Protein AF-A0A563DBK0-F1 (afdb_monomer)

Sequence (249 aa):
MIKRILLTATIVFLTIQCQTTHSTITQKPTEVNTENKVDLSNFRFSYDQMVQIANPDFFKHRMFYDKPSEGPDAAWFDAVKQGNLAEIKRMVKNGQNLEAKDEASLGQTALGWAAFIGYPDIVKYLVKQGADIRATDRADVYNALKSATMGGNVEIISYLYNLLKDETDWNALEEDGETLFMVAAVDGRTEAVKFIFENSPEPIDLNVVSQKLDRSALSGACERGFTDIANLLIEKGAINHKTGKSSCK

Foldseek 3Di:
DDDDDDDDDDDPPPPPPPPPPPDDPPDQFQAFDCPEDPLLRLASDHPVLLCLLQVCVQQVLLSLSPDQQDDPCRVVSVCLSRNVVVVNVVCVVVPDDQQAFRVSSQGQGSLLSCLSSAPVVSNVVSVVSPRFQQDDGRSQRRGSLLSNLLRLHLVSVVVSCVVCVVPDDQADQGPQQDGSLLSNLLSLSLNSNVSCCVPPPDHHDQARARPNVRDTSLQSNLVVVSPNSNVVSLVVPHAGPVPRHSDND

Secondary structure (DSSP, 8-state):
--------------------------PPPSS--TTS-GGGTT-SS-HHHHHHHS-TTT-GGG-TTTS---STTHHHHHHHHHT-HHHHHHHHHTT--TT--BGGGTTB-HHHHHHHHT-HHHHHHHHHTT--TT--BTTTB-SHHHHHHHTT-HHHHHHHHHHHTTT--TT-B-TTS-BHHHHHHHTT-HHHHHHHHHH-SS---TT--BTTTTB-HHHHHHHTT-HHHHHHHHHTT--BTTTTBSS--

Structure (mmCIF, N/CA/C/O backbone):
data_AF-A0A563DBK0-F1
#
_entry.id   AF-A0A563DBK0-F1
#
loop_
_atom_site.group_PDB
_atom_site.id
_atom_site.type_symbol
_atom_site.label_atom_id
_atom_site.label_alt_id
_atom_site.label_comp_id
_atom_site.label_asym_id
_atom_site.label_entity_id
_atom_site.label_seq_id
_atom_site.pdbx_PDB_ins_code
_atom_site.Cartn_x
_atom_site.Cartn_y
_atom_site.Cartn_z
_atom_site.occupancy
_atom_site.B_iso_or_equiv
_atom_site.auth_seq_id
_atom_site.auth_comp_id
_atom_site.auth_asym_id
_atom_site.auth_atom_id
_atom_site.pdbx_PDB_model_num
ATOM 1 N N . MET A 1 1 ? -58.735 57.677 15.260 1.00 46.31 1 MET A N 1
ATOM 2 C CA . MET A 1 1 ? -57.272 57.892 15.322 1.00 46.31 1 MET A CA 1
ATOM 3 C C . MET A 1 1 ? -56.629 56.667 15.949 1.00 46.31 1 MET A C 1
ATOM 5 O O . MET A 1 1 ? -56.704 56.514 17.157 1.00 46.31 1 MET A O 1
ATOM 9 N N . ILE A 1 2 ? -56.060 55.769 15.146 1.00 39.97 2 ILE A N 1
ATOM 10 C CA . ILE A 1 2 ? -55.302 54.610 15.637 1.00 39.97 2 ILE A CA 1
ATOM 11 C C . ILE A 1 2 ? -53.957 54.651 14.909 1.00 39.97 2 ILE A C 1
ATOM 13 O O . ILE A 1 2 ? -53.893 54.434 13.701 1.00 39.97 2 ILE A O 1
ATOM 17 N N . LYS A 1 3 ? -52.901 55.027 15.638 1.00 39.84 3 LYS A N 1
ATOM 18 C CA . LYS A 1 3 ? -51.513 55.024 15.159 1.00 39.84 3 LYS A CA 1
ATOM 19 C C . LYS A 1 3 ? -51.053 53.568 15.049 1.00 39.84 3 LYS A C 1
ATOM 21 O O . LYS A 1 3 ? -50.950 52.886 16.063 1.00 39.84 3 LYS A O 1
ATOM 26 N N . ARG A 1 4 ? -50.768 53.093 13.834 1.00 39.94 4 ARG A N 1
ATOM 27 C CA . ARG A 1 4 ? -50.020 51.846 13.626 1.00 39.94 4 ARG A CA 1
ATOM 28 C C . ARG A 1 4 ? -48.533 52.150 13.795 1.00 39.94 4 ARG A C 1
ATOM 30 O O . ARG A 1 4 ? -47.959 52.892 13.007 1.00 39.94 4 ARG A O 1
ATOM 37 N N . ILE A 1 5 ? -47.950 51.609 14.858 1.00 42.53 5 ILE A N 1
ATOM 38 C CA . ILE A 1 5 ? -46.513 51.618 15.131 1.00 42.53 5 ILE A CA 1
ATOM 39 C C . ILE A 1 5 ? -45.893 50.518 14.261 1.00 42.53 5 ILE A C 1
ATOM 41 O O . ILE A 1 5 ? -46.221 49.346 14.433 1.00 42.53 5 ILE A O 1
ATOM 45 N N . LEU A 1 6 ? -45.043 50.893 13.302 1.00 39.66 6 LEU A N 1
ATOM 46 C CA . LEU A 1 6 ? -44.187 49.950 12.581 1.00 39.66 6 LEU A CA 1
ATOM 47 C C . LEU A 1 6 ? -42.972 49.647 13.471 1.00 39.66 6 LEU A C 1
ATOM 49 O O . LEU A 1 6 ? -42.127 50.516 13.671 1.00 39.66 6 LEU A O 1
ATOM 53 N N . LEU A 1 7 ? -42.890 48.428 14.006 1.00 40.44 7 LEU A N 1
ATOM 54 C CA . LEU A 1 7 ? -41.654 47.884 14.566 1.00 40.44 7 LEU A CA 1
ATOM 55 C C . LEU A 1 7 ? -40.889 47.212 13.416 1.00 40.44 7 LEU A C 1
ATOM 57 O O . LEU A 1 7 ? -41.289 46.154 12.937 1.00 40.44 7 LEU A O 1
ATOM 61 N N . THR A 1 8 ? -39.812 47.830 12.941 1.00 41.88 8 THR A N 1
ATOM 62 C CA . THR A 1 8 ? -38.867 47.178 12.027 1.00 41.88 8 THR A CA 1
ATOM 63 C C . THR A 1 8 ? -37.929 46.300 12.850 1.00 41.88 8 THR A C 1
ATOM 65 O O . THR A 1 8 ? -37.080 46.812 13.578 1.00 41.88 8 THR A O 1
ATOM 68 N N . ALA A 1 9 ? -38.101 44.980 12.769 1.00 39.50 9 ALA A N 1
ATOM 69 C CA . ALA A 1 9 ? -37.177 44.013 13.350 1.00 39.50 9 ALA A CA 1
ATOM 70 C C . ALA A 1 9 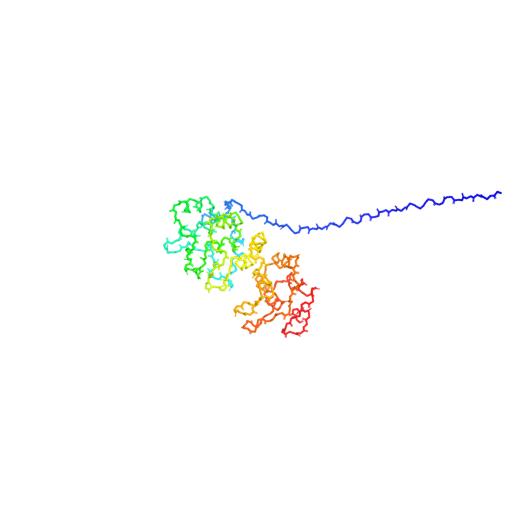? -35.949 43.873 12.437 1.00 39.50 9 ALA A C 1
ATOM 72 O O . ALA A 1 9 ? -36.031 43.297 11.354 1.00 39.50 9 ALA A O 1
ATOM 73 N N . THR A 1 10 ? -34.811 44.417 12.862 1.00 40.69 10 THR A N 1
ATOM 74 C CA . THR A 1 10 ? -33.522 44.204 12.196 1.00 40.69 10 THR A CA 1
ATOM 75 C C . THR A 1 10 ? -33.008 42.817 12.578 1.00 40.69 10 THR A C 1
ATOM 77 O O . THR A 1 10 ? -32.517 42.614 13.686 1.00 40.69 10 THR A O 1
ATOM 80 N N . ILE A 1 11 ? -33.154 41.842 11.679 1.00 43.62 11 ILE A N 1
ATOM 81 C CA . ILE A 1 11 ? -32.560 40.510 11.831 1.00 43.62 11 ILE A CA 1
ATOM 82 C C . ILE A 1 11 ? -31.068 40.636 11.510 1.00 43.62 11 ILE A C 1
ATOM 84 O O . ILE A 1 11 ? -30.682 40.823 10.357 1.00 43.62 11 ILE A O 1
ATOM 88 N N . VAL A 1 12 ? -30.228 40.559 12.540 1.00 41.75 12 VAL A N 1
ATOM 89 C CA . VAL A 1 12 ? -28.777 40.423 12.386 1.00 41.75 12 VAL A CA 1
ATOM 90 C C . VAL A 1 12 ? -28.499 38.978 11.976 1.00 41.75 12 VAL A C 1
ATOM 92 O O . VAL A 1 12 ? -28.587 38.067 12.796 1.00 41.75 12 VAL A O 1
ATOM 95 N N . PHE A 1 13 ? -28.187 38.753 10.700 1.00 38.56 13 PHE A N 1
ATOM 96 C CA . PHE A 1 13 ? -27.623 37.483 10.248 1.00 38.56 13 PHE A CA 1
ATOM 97 C C . PHE A 1 13 ? -26.181 37.392 10.753 1.00 38.56 13 PHE A C 1
ATOM 99 O O . PHE A 1 13 ? -25.272 37.986 10.176 1.00 38.56 13 PHE A O 1
ATOM 106 N N . LEU A 1 14 ? -25.969 36.658 11.847 1.00 36.81 14 LEU A N 1
ATOM 107 C CA . LEU A 1 14 ? -24.636 36.207 12.231 1.00 36.81 14 LEU A CA 1
ATOM 108 C C . LEU A 1 14 ? -24.248 35.074 11.272 1.00 36.81 14 LEU A C 1
ATOM 110 O O . LEU A 1 14 ? -24.670 33.930 11.435 1.00 36.81 14 LEU A O 1
ATOM 114 N N . THR A 1 15 ? -23.478 35.385 10.232 1.00 39.91 15 THR A N 1
ATOM 115 C CA . THR A 1 15 ? -22.826 34.353 9.425 1.00 39.91 15 THR A CA 1
ATOM 116 C C . THR A 1 15 ? -21.708 33.747 10.263 1.00 39.91 15 THR A C 1
ATOM 118 O O . THR A 1 15 ? -20.639 34.338 10.407 1.00 39.91 15 THR A O 1
ATOM 121 N N . ILE A 1 16 ? -21.956 32.572 10.842 1.00 43.38 16 ILE A N 1
ATOM 122 C CA . ILE A 1 16 ? -20.893 31.724 11.379 1.00 43.38 16 ILE A CA 1
ATOM 123 C C . ILE A 1 16 ? -20.094 31.242 10.167 1.00 43.38 16 ILE A C 1
ATOM 125 O O . ILE A 1 16 ? -20.498 30.315 9.467 1.00 43.38 16 ILE A O 1
ATOM 129 N N . GLN A 1 17 ? -18.978 31.910 9.874 1.00 36.78 17 GLN A N 1
ATOM 130 C CA . GLN A 1 17 ? -17.972 31.361 8.977 1.00 36.78 17 GLN A CA 1
ATOM 131 C C . GLN A 1 17 ? -17.360 30.149 9.674 1.00 36.78 17 GLN A C 1
ATOM 133 O O . GLN A 1 17 ? -16.535 30.274 10.577 1.00 36.78 17 GLN A O 1
ATOM 138 N N . CYS A 1 18 ? -17.814 28.966 9.266 1.00 34.94 18 CYS A N 1
ATOM 139 C CA . CYS A 1 18 ? -17.146 27.714 9.562 1.00 34.94 18 CYS A CA 1
ATOM 140 C C . CYS A 1 18 ? -15.782 27.765 8.864 1.00 34.94 18 CYS A C 1
ATOM 142 O O . CYS A 1 18 ? -15.678 27.575 7.654 1.00 34.94 18 CYS A O 1
ATOM 144 N N . GLN A 1 19 ? -14.737 28.114 9.612 1.00 38.25 19 GLN A N 1
ATOM 145 C CA . GLN A 1 19 ? -13.367 27.910 9.167 1.00 38.25 19 GLN A CA 1
ATOM 146 C C . GLN A 1 19 ? -13.094 26.411 9.254 1.00 38.25 19 GLN A C 1
ATOM 148 O O . GLN A 1 19 ? -12.644 25.902 10.277 1.00 38.25 19 GLN A O 1
ATOM 153 N N . THR A 1 20 ? -13.408 25.683 8.187 1.00 37.19 20 THR A N 1
ATOM 154 C CA . THR A 1 20 ? -12.880 24.336 8.010 1.00 37.19 20 THR A CA 1
ATOM 155 C C . THR A 1 20 ? -11.396 24.480 7.702 1.00 37.19 20 THR A C 1
ATOM 157 O O . THR A 1 20 ? -11.017 24.846 6.589 1.00 37.19 20 THR A O 1
ATOM 160 N N . THR A 1 21 ? -10.539 24.215 8.685 1.00 35.25 21 THR A N 1
ATOM 161 C CA . THR A 1 21 ? -9.127 23.940 8.425 1.00 35.25 21 THR A CA 1
ATOM 162 C C . THR A 1 21 ? -9.060 22.636 7.637 1.00 35.25 21 THR A C 1
ATOM 164 O O . THR A 1 21 ? -9.104 21.547 8.206 1.00 35.25 21 THR A O 1
ATOM 167 N N . HIS A 1 22 ? -9.037 22.737 6.311 1.00 35.97 22 HIS A N 1
ATOM 168 C CA . HIS A 1 22 ? -8.706 21.611 5.454 1.00 35.97 22 HIS A CA 1
ATOM 169 C C . HIS A 1 22 ? -7.268 21.204 5.767 1.00 35.97 22 HIS A C 1
ATOM 171 O O . HIS A 1 22 ? -6.332 21.959 5.509 1.00 35.97 22 HIS A O 1
ATOM 177 N N . SER A 1 23 ? -7.116 20.026 6.377 1.00 36.62 23 SER A N 1
ATOM 178 C CA . SER A 1 23 ? -5.836 19.330 6.436 1.00 36.62 23 SER A CA 1
ATOM 179 C C . SER A 1 23 ? -5.298 19.265 5.012 1.00 36.62 23 SER A C 1
ATOM 181 O O . SER A 1 23 ? -5.991 18.820 4.096 1.00 36.62 23 SER A O 1
ATOM 183 N N . THR A 1 24 ? -4.110 19.820 4.810 1.00 32.94 24 THR A N 1
ATO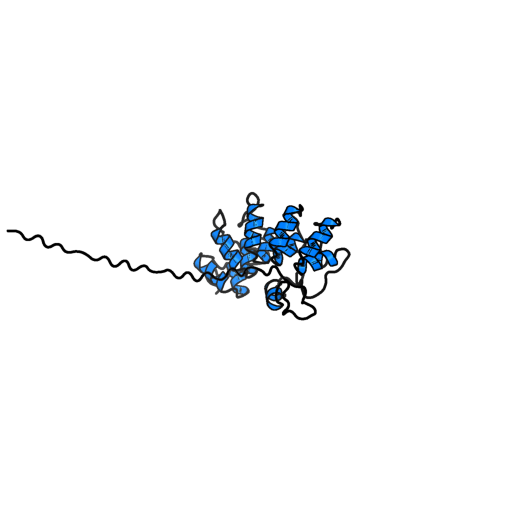M 184 C CA . THR A 1 24 ? -3.439 19.897 3.517 1.00 32.94 24 THR A CA 1
ATOM 185 C C . THR A 1 24 ? -3.338 18.494 2.935 1.00 32.94 24 THR A C 1
ATOM 187 O O . THR A 1 24 ? -2.580 17.668 3.435 1.00 32.94 24 THR A O 1
ATOM 190 N N . ILE A 1 25 ? -4.085 18.229 1.862 1.00 40.03 25 ILE A N 1
ATOM 191 C CA . ILE A 1 25 ? -3.762 17.147 0.936 1.00 40.03 25 ILE A CA 1
ATOM 192 C C . ILE A 1 25 ? -2.395 17.525 0.371 1.00 40.03 25 ILE A C 1
ATOM 194 O O . ILE A 1 25 ? -2.298 18.360 -0.530 1.00 40.03 25 ILE A O 1
ATOM 198 N N . THR A 1 26 ? -1.327 17.006 0.969 1.00 46.81 26 THR A N 1
ATOM 199 C CA . THR A 1 26 ? 0.035 17.268 0.515 1.00 46.81 26 THR A CA 1
ATOM 200 C C . THR A 1 26 ? 0.155 16.654 -0.873 1.00 46.81 26 THR A C 1
ATOM 202 O O . THR A 1 26 ? 0.237 15.433 -1.020 1.00 46.81 26 THR A O 1
ATOM 205 N N . GLN A 1 27 ? 0.078 17.489 -1.913 1.00 56.28 27 GLN A N 1
ATOM 206 C CA . GLN A 1 27 ? 0.342 17.047 -3.276 1.00 56.28 27 GLN A CA 1
ATOM 207 C C . GLN A 1 27 ? 1.731 16.417 -3.307 1.00 56.28 27 GLN A C 1
ATOM 209 O O . GLN A 1 27 ? 2.700 16.976 -2.791 1.00 56.28 27 GLN A O 1
ATOM 214 N N . LYS A 1 28 ? 1.802 15.209 -3.855 1.00 71.00 28 LYS A N 1
ATOM 215 C CA . LYS A 1 28 ? 3.030 14.424 -3.842 1.00 71.00 28 LYS A CA 1
ATOM 216 C C . LYS A 1 28 ? 4.036 15.014 -4.826 1.00 71.00 28 LYS A C 1
ATOM 218 O O . LYS A 1 28 ? 3.616 15.503 -5.877 1.00 71.00 28 LYS A O 1
ATOM 223 N N . PRO A 1 29 ? 5.343 14.943 -4.537 1.00 80.00 29 PRO A N 1
ATOM 224 C CA . PRO A 1 29 ? 6.345 15.530 -5.410 1.00 80.00 29 PRO A CA 1
ATOM 225 C C . PRO A 1 29 ? 6.333 14.858 -6.790 1.00 80.00 29 PRO A C 1
ATOM 227 O O . PRO A 1 29 ? 6.289 13.630 -6.913 1.00 80.00 29 PRO A O 1
ATOM 230 N N . THR A 1 30 ? 6.359 15.677 -7.840 1.00 86.00 30 THR A N 1
ATOM 231 C CA . THR A 1 30 ? 6.498 15.240 -9.240 1.00 86.00 30 THR A CA 1
ATOM 232 C C . THR A 1 30 ? 7.950 15.242 -9.709 1.00 86.00 30 THR A C 1
ATOM 234 O O . THR A 1 30 ? 8.257 14.694 -10.764 1.00 86.00 30 THR A O 1
ATOM 237 N N . GLU A 1 31 ? 8.839 15.843 -8.922 1.00 89.12 31 GLU A N 1
ATOM 238 C CA . GLU A 1 31 ? 10.261 16.015 -9.206 1.00 89.12 31 GLU A CA 1
ATOM 239 C C . GLU A 1 31 ? 11.105 15.403 -8.084 1.00 89.12 31 GLU A C 1
ATOM 241 O O . GLU A 1 31 ? 10.592 15.089 -7.006 1.00 89.12 31 GLU A O 1
ATOM 246 N N . VAL A 1 32 ? 12.391 15.184 -8.361 1.00 92.06 32 VAL A N 1
ATOM 247 C CA . VAL A 1 32 ? 13.348 14.659 -7.379 1.00 92.06 32 VAL A CA 1
ATOM 248 C C . VAL A 1 32 ? 13.553 15.655 -6.241 1.00 92.06 32 VAL A C 1
ATOM 250 O O . VAL A 1 32 ? 13.584 16.865 -6.459 1.00 92.06 32 VAL A O 1
ATOM 253 N N . ASN A 1 33 ? 13.722 15.150 -5.023 1.00 89.38 33 ASN A N 1
ATOM 254 C CA . ASN A 1 33 ? 14.064 15.982 -3.884 1.00 89.38 33 ASN A CA 1
ATOM 255 C C . ASN A 1 33 ? 15.585 16.184 -3.836 1.00 89.38 33 ASN A C 1
ATOM 257 O O . ASN A 1 33 ? 16.336 15.303 -3.417 1.00 89.38 33 ASN A O 1
ATOM 261 N N . THR A 1 34 ? 16.038 17.368 -4.249 1.00 87.06 34 THR A N 1
ATOM 262 C CA . THR A 1 34 ? 17.464 17.723 -4.305 1.00 87.06 34 THR A CA 1
ATOM 263 C C . THR A 1 34 ? 18.103 17.962 -2.935 1.00 87.06 34 THR A C 1
ATOM 265 O O . THR A 1 34 ? 19.318 18.128 -2.862 1.00 87.06 34 THR A O 1
ATOM 268 N N . GLU A 1 35 ? 17.314 18.012 -1.858 1.00 90.31 35 GLU A N 1
ATOM 269 C CA . GLU A 1 35 ? 17.805 18.173 -0.481 1.00 90.31 35 GLU A CA 1
ATOM 270 C C . GLU A 1 35 ? 18.194 16.836 0.165 1.00 90.31 35 GLU A C 1
ATOM 272 O O . GLU A 1 35 ? 18.814 16.810 1.230 1.00 90.31 35 GLU A O 1
ATOM 277 N N . ASN A 1 36 ? 17.853 15.713 -0.474 1.00 90.75 36 ASN A N 1
ATOM 278 C CA . ASN A 1 36 ? 18.296 14.403 -0.025 1.00 90.75 36 ASN A CA 1
ATOM 279 C C . ASN A 1 36 ? 19.826 14.286 -0.069 1.00 90.75 36 ASN A C 1
ATOM 281 O O . ASN A 1 36 ? 20.516 14.900 -0.885 1.00 90.75 36 ASN A O 1
ATOM 285 N N . LYS A 1 37 ? 20.360 13.421 0.800 1.00 90.19 37 LYS A N 1
ATOM 286 C CA . LYS A 1 37 ? 21.769 13.018 0.752 1.00 90.19 37 LYS A CA 1
ATOM 287 C C . LYS A 1 37 ? 22.118 12.463 -0.632 1.00 90.19 37 LYS A C 1
ATOM 289 O O . LYS A 1 37 ? 21.253 11.972 -1.350 1.00 90.19 37 LYS A O 1
ATOM 294 N N . VAL A 1 38 ? 23.399 12.531 -0.996 1.00 85.06 38 VAL A N 1
ATOM 295 C CA . VAL A 1 38 ? 23.890 12.178 -2.342 1.00 85.06 38 VAL A CA 1
ATOM 296 C C . VAL A 1 38 ? 23.428 10.785 -2.791 1.00 85.06 38 VAL A C 1
ATOM 298 O O . VAL A 1 38 ? 23.006 10.627 -3.935 1.00 85.06 38 VAL A O 1
ATOM 301 N N . ASP A 1 39 ? 23.444 9.806 -1.890 1.00 87.44 39 ASP A N 1
ATOM 302 C CA . ASP A 1 39 ? 22.998 8.424 -2.111 1.00 87.44 39 ASP A CA 1
ATOM 303 C C . ASP A 1 39 ? 21.480 8.272 -2.330 1.00 87.44 39 ASP A C 1
ATOM 305 O O . ASP A 1 39 ? 21.044 7.285 -2.917 1.00 87.44 39 ASP A O 1
ATOM 309 N N . LEU A 1 40 ? 20.681 9.267 -1.938 1.00 91.19 40 LEU A N 1
ATOM 310 C CA . LEU A 1 40 ? 19.218 9.300 -2.060 1.00 91.19 40 LEU A CA 1
ATOM 311 C C . LEU A 1 40 ? 18.709 10.442 -2.961 1.00 91.19 40 LEU A C 1
ATOM 313 O O . LEU A 1 40 ? 17.506 10.701 -3.036 1.00 91.19 40 LEU A O 1
ATOM 317 N N . SER A 1 41 ? 19.609 11.127 -3.665 1.00 91.62 41 SER A N 1
ATOM 318 C CA . SER A 1 41 ? 19.308 12.327 -4.464 1.00 91.62 41 SER A CA 1
ATOM 319 C C . SER A 1 41 ? 18.356 12.087 -5.646 1.00 91.62 41 SER A C 1
ATOM 321 O O . SER A 1 41 ? 17.773 13.033 -6.171 1.00 91.62 41 SER A O 1
ATOM 323 N N . ASN A 1 42 ? 18.153 10.828 -6.046 1.00 94.19 42 ASN A N 1
ATOM 324 C CA . ASN A 1 42 ? 17.250 10.454 -7.137 1.00 94.19 42 ASN A CA 1
ATOM 325 C C . ASN A 1 42 ? 15.793 10.235 -6.692 1.00 94.19 42 ASN A C 1
ATOM 327 O O . ASN A 1 42 ? 14.931 10.034 -7.544 1.00 94.19 42 ASN A O 1
ATOM 331 N N . PHE A 1 43 ? 15.495 10.248 -5.389 1.00 95.81 43 PHE A N 1
ATOM 332 C CA . PHE A 1 43 ? 14.139 10.009 -4.891 1.00 95.81 43 PHE A CA 1
ATOM 333 C C . PHE A 1 43 ? 13.306 11.292 -4.859 1.00 95.81 43 PHE A C 1
ATOM 335 O O . PHE A 1 43 ? 13.781 12.354 -4.463 1.00 95.81 43 PHE A O 1
ATOM 342 N N . ARG A 1 44 ? 12.021 11.182 -5.222 1.00 95.25 44 ARG A N 1
ATOM 343 C CA . ARG A 1 44 ? 11.047 12.287 -5.128 1.00 95.25 44 ARG A CA 1
ATOM 344 C C . ARG A 1 44 ? 10.712 12.710 -3.696 1.00 95.25 44 ARG A C 1
ATOM 346 O O . ARG A 1 44 ? 10.373 13.863 -3.459 1.00 95.25 44 ARG A O 1
ATOM 353 N N . PHE A 1 45 ? 10.761 11.776 -2.751 1.00 94.12 45 PHE A N 1
ATOM 354 C CA . PH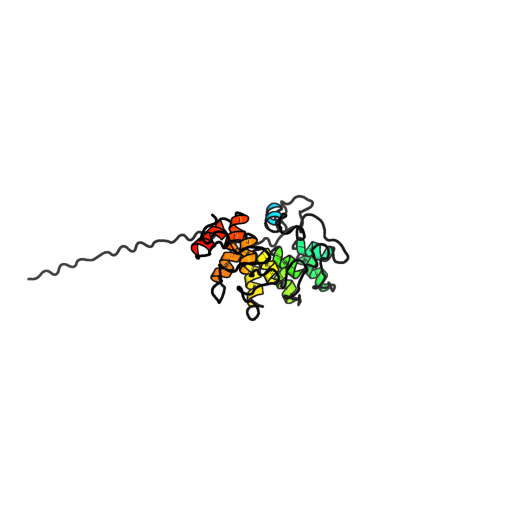E A 1 45 ? 10.405 12.010 -1.350 1.00 94.12 45 PHE A CA 1
ATOM 355 C C . PHE A 1 45 ? 11.649 12.253 -0.497 1.00 94.12 45 PHE A C 1
ATOM 357 O O . PHE A 1 45 ? 12.720 11.725 -0.799 1.00 94.12 45 PHE A O 1
ATOM 364 N N . SER A 1 46 ? 11.507 13.031 0.580 1.00 93.56 46 SER A N 1
ATOM 365 C CA . SER A 1 46 ? 12.571 13.152 1.581 1.00 93.56 46 SER A CA 1
ATOM 366 C C . SER A 1 46 ? 12.786 11.824 2.313 1.00 93.56 46 SER A C 1
ATOM 368 O O . SER A 1 46 ? 11.880 10.992 2.375 1.00 93.56 46 SER A O 1
ATOM 370 N N . TYR A 1 47 ? 13.961 11.633 2.917 1.00 91.88 47 TYR A N 1
ATOM 371 C CA . TYR A 1 47 ? 14.238 10.451 3.746 1.00 91.88 47 TYR A CA 1
ATOM 372 C C . TYR A 1 47 ? 13.140 10.180 4.790 1.00 91.88 47 TYR A C 1
ATOM 374 O O . TYR A 1 47 ? 12.627 9.066 4.861 1.00 91.88 47 TYR A O 1
ATOM 382 N N . ASP A 1 48 ? 12.710 11.204 5.531 1.00 91.31 48 ASP A N 1
ATOM 383 C CA . ASP A 1 48 ? 11.677 11.059 6.563 1.00 91.31 48 ASP A CA 1
ATOM 384 C C . ASP A 1 48 ? 10.328 10.626 5.977 1.00 91.31 48 ASP A C 1
ATOM 386 O O . ASP A 1 48 ? 9.648 9.775 6.547 1.00 91.31 48 ASP A O 1
ATOM 390 N N . GLN A 1 49 ? 9.951 11.160 4.810 1.00 92.75 49 GLN A N 1
ATOM 391 C CA . GLN A 1 49 ? 8.738 10.732 4.111 1.00 92.75 49 GLN A CA 1
ATOM 392 C C . GLN A 1 49 ? 8.844 9.274 3.663 1.00 92.75 49 GLN A C 1
ATOM 394 O O . GLN A 1 49 ? 7.892 8.513 3.819 1.00 92.75 49 GLN A O 1
ATOM 399 N N . MET A 1 50 ? 10.001 8.859 3.142 1.00 93.69 50 MET A N 1
ATOM 400 C CA . MET A 1 50 ? 10.211 7.474 2.732 1.00 93.69 50 MET A CA 1
ATOM 401 C C . MET A 1 50 ? 10.124 6.507 3.922 1.00 93.69 50 MET A C 1
ATOM 403 O O . MET A 1 50 ? 9.466 5.477 3.798 1.00 93.69 50 MET A O 1
ATOM 407 N N . VAL A 1 51 ? 10.679 6.871 5.086 1.00 91.00 51 VAL A N 1
ATOM 408 C CA . VAL A 1 51 ? 10.553 6.112 6.350 1.00 91.00 51 VAL A CA 1
ATOM 409 C C . VAL A 1 51 ? 9.101 6.048 6.837 1.00 91.00 51 VAL A C 1
ATOM 411 O O . VAL A 1 51 ? 8.648 5.017 7.327 1.00 91.00 51 VAL A O 1
ATOM 414 N N . GLN A 1 52 ? 8.338 7.134 6.703 1.00 88.75 52 GLN A N 1
ATOM 415 C CA . GLN A 1 52 ? 6.917 7.151 7.076 1.00 88.75 52 GLN A CA 1
ATOM 416 C C . GLN A 1 52 ? 6.055 6.280 6.146 1.00 88.75 52 GLN A C 1
ATOM 418 O O . GLN A 1 52 ? 5.076 5.663 6.579 1.00 88.75 52 GLN A O 1
ATOM 423 N N . ILE A 1 53 ? 6.407 6.220 4.858 1.00 91.81 53 ILE A N 1
ATOM 424 C CA . ILE A 1 53 ? 5.748 5.350 3.879 1.00 91.81 53 ILE A CA 1
ATOM 425 C C . ILE A 1 53 ? 6.119 3.890 4.163 1.00 91.81 53 ILE A C 1
ATOM 427 O O . ILE A 1 53 ? 5.235 3.072 4.433 1.00 91.81 53 ILE A O 1
ATOM 431 N N . ALA A 1 54 ? 7.410 3.562 4.136 1.00 87.00 54 ALA A N 1
ATOM 432 C CA . ALA A 1 54 ? 7.916 2.228 4.414 1.00 87.00 54 ALA A CA 1
ATOM 433 C C . ALA A 1 54 ? 8.194 2.089 5.912 1.00 87.00 54 ALA A C 1
ATOM 435 O O . ALA A 1 54 ? 9.299 2.320 6.391 1.00 87.00 54 ALA A O 1
ATOM 436 N N . ASN A 1 55 ? 7.155 1.720 6.660 1.00 83.62 55 ASN A N 1
ATOM 437 C CA . ASN A 1 55 ? 7.278 1.433 8.081 1.00 83.62 55 ASN A CA 1
ATOM 438 C C . ASN A 1 55 ? 8.251 0.247 8.298 1.00 83.62 55 ASN A C 1
ATOM 440 O O . ASN A 1 55 ? 7.921 -0.870 7.897 1.00 83.62 55 ASN A O 1
ATOM 444 N N . PRO A 1 56 ? 9.414 0.437 8.947 1.00 82.88 56 PRO A N 1
ATOM 445 C CA . PRO A 1 56 ? 10.431 -0.610 9.074 1.00 82.88 56 PRO A CA 1
ATOM 446 C C . PRO A 1 56 ? 10.036 -1.749 10.021 1.00 82.88 56 PRO A C 1
ATOM 448 O O . PRO A 1 56 ? 10.622 -2.829 9.956 1.00 82.88 56 PRO A O 1
ATOM 451 N N . ASP A 1 57 ? 9.042 -1.554 10.883 1.00 85.12 57 ASP A N 1
ATOM 452 C CA . ASP A 1 57 ? 8.575 -2.600 11.790 1.00 85.12 57 ASP A CA 1
ATOM 453 C C . ASP A 1 57 ? 7.596 -3.549 11.092 1.00 85.12 57 ASP A C 1
ATOM 455 O O . ASP A 1 57 ? 7.600 -4.751 11.371 1.00 85.12 57 ASP A O 1
ATOM 459 N N . PHE A 1 58 ? 6.814 -3.036 10.134 1.00 80.50 58 PHE A N 1
ATOM 460 C CA . PHE A 1 58 ? 5.729 -3.777 9.478 1.00 80.50 58 PHE A CA 1
ATOM 461 C C . PHE A 1 58 ? 5.996 -4.110 8.000 1.00 80.50 58 PHE A C 1
ATOM 463 O O . PHE A 1 58 ? 5.545 -5.144 7.514 1.00 80.50 58 PHE A O 1
ATOM 470 N N . PHE A 1 59 ? 6.785 -3.297 7.293 1.00 87.00 59 PHE A N 1
ATOM 471 C CA . PHE A 1 59 ? 7.052 -3.401 5.852 1.00 87.00 59 PHE A CA 1
ATOM 472 C C . PHE A 1 59 ? 8.540 -3.566 5.529 1.00 87.00 59 PHE A C 1
ATOM 474 O O . PHE A 1 59 ? 9.057 -2.963 4.592 1.00 87.00 59 PHE A O 1
ATOM 481 N N . LYS A 1 60 ? 9.241 -4.437 6.262 1.00 90.06 60 LYS A N 1
ATOM 482 C CA . LYS A 1 60 ? 10.685 -4.704 6.069 1.00 90.06 60 LYS A CA 1
ATOM 483 C C . LYS A 1 60 ? 11.069 -5.065 4.631 1.00 90.06 60 LYS A C 1
ATOM 485 O O . LYS A 1 60 ? 12.154 -4.725 4.181 1.00 90.06 60 LYS A O 1
ATOM 490 N N . HIS A 1 61 ? 10.175 -5.734 3.905 1.00 89.44 61 HIS A N 1
ATOM 491 C CA . HIS A 1 61 ? 10.369 -6.115 2.502 1.00 89.44 61 HIS A CA 1
ATOM 492 C C . HIS A 1 61 ? 10.043 -4.983 1.508 1.00 89.44 61 HIS A C 1
ATOM 494 O O . HIS A 1 61 ? 10.291 -5.145 0.316 1.00 89.44 61 HIS A O 1
ATOM 500 N N . ARG A 1 62 ? 9.504 -3.842 1.973 1.00 91.50 62 ARG A N 1
ATOM 501 C CA . ARG A 1 62 ? 9.181 -2.660 1.153 1.00 91.50 62 ARG A CA 1
ATOM 502 C C . ARG A 1 62 ? 10.037 -1.433 1.483 1.00 91.50 62 ARG A C 1
ATOM 504 O O . ARG A 1 62 ? 9.644 -0.310 1.175 1.00 91.50 62 ARG A O 1
ATOM 511 N N . MET A 1 63 ? 11.211 -1.633 2.081 1.00 93.56 63 MET A N 1
ATOM 512 C CA . MET A 1 63 ? 12.190 -0.573 2.354 1.00 93.56 63 MET A CA 1
ATOM 513 C C . MET A 1 63 ? 12.888 -0.131 1.058 1.00 93.56 63 MET A C 1
ATOM 515 O O . MET A 1 63 ? 14.030 -0.483 0.784 1.00 93.56 63 MET A O 1
ATOM 519 N N . PHE A 1 64 ? 12.171 0.626 0.228 1.00 94.38 64 PHE A N 1
ATOM 520 C CA . PHE A 1 64 ? 12.539 0.920 -1.163 1.00 94.38 64 PHE A CA 1
ATOM 521 C C . PHE A 1 64 ? 13.729 1.872 -1.357 1.00 94.38 64 PHE A C 1
ATOM 523 O O . PHE A 1 64 ? 14.160 2.079 -2.488 1.00 94.38 64 PHE A O 1
ATOM 530 N N . TYR A 1 65 ? 14.229 2.471 -0.280 1.00 92.81 65 TYR A N 1
ATOM 531 C CA . TYR A 1 65 ? 15.311 3.455 -0.293 1.00 92.81 65 TYR A CA 1
ATOM 532 C C . TYR A 1 65 ? 16.581 2.968 0.416 1.00 92.81 65 TYR A C 1
ATOM 534 O O . TYR A 1 65 ? 17.587 3.667 0.384 1.00 92.81 65 TYR A O 1
ATOM 542 N N . ASP A 1 66 ? 16.543 1.807 1.082 1.00 90.50 66 ASP A N 1
ATOM 543 C CA . ASP A 1 66 ? 17.682 1.308 1.866 1.00 90.50 66 ASP A CA 1
ATOM 544 C C . ASP A 1 66 ? 18.796 0.772 0.960 1.00 90.50 66 ASP A C 1
ATOM 546 O O . ASP A 1 66 ? 19.981 1.015 1.188 1.00 90.50 66 ASP A O 1
ATOM 550 N N . LYS A 1 67 ? 18.415 0.037 -0.091 1.00 90.62 67 LYS A N 1
ATOM 551 C CA . LYS A 1 67 ? 19.344 -0.595 -1.032 1.0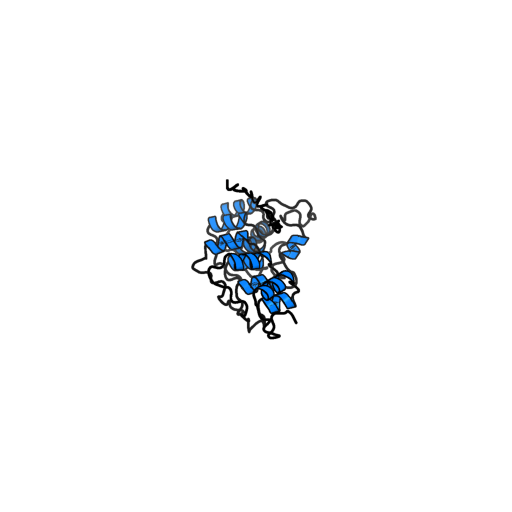0 90.62 67 LYS A CA 1
ATOM 552 C C . LYS A 1 67 ? 18.790 -0.551 -2.454 1.00 90.62 67 LYS A C 1
ATOM 554 O O . LYS A 1 67 ? 17.568 -0.583 -2.620 1.00 90.62 67 LYS A O 1
ATOM 559 N N . PRO A 1 68 ? 19.670 -0.515 -3.472 1.00 92.25 68 PRO A N 1
ATOM 560 C CA . PRO A 1 68 ? 19.265 -0.734 -4.852 1.00 92.25 68 PRO A CA 1
ATOM 561 C C . PRO A 1 68 ? 18.544 -2.070 -5.017 1.00 92.25 68 PRO A C 1
ATOM 563 O O . PRO A 1 68 ? 18.767 -3.019 -4.263 1.00 92.25 68 PRO A O 1
ATOM 566 N N . SER A 1 69 ? 17.697 -2.138 -6.033 1.00 95.56 69 SER A N 1
ATOM 567 C CA . SER A 1 69 ? 17.024 -3.367 -6.430 1.00 95.56 69 SER A CA 1
ATOM 568 C C . SER A 1 69 ? 18.038 -4.378 -6.969 1.00 95.56 69 SER A C 1
ATOM 570 O O . SER A 1 69 ? 19.106 -4.022 -7.470 1.00 95.56 69 SER A O 1
ATOM 572 N N . GLU A 1 70 ? 17.692 -5.658 -6.891 1.00 94.38 70 GLU A N 1
ATOM 573 C CA . GLU A 1 70 ? 18.562 -6.760 -7.304 1.00 94.38 70 GLU A CA 1
ATOM 574 C C . GLU A 1 70 ? 17.908 -7.586 -8.422 1.00 94.38 70 GLU A C 1
ATOM 576 O O . GLU A 1 70 ? 16.702 -7.511 -8.660 1.00 94.38 70 GLU A O 1
ATOM 581 N N . GLY A 1 71 ? 18.710 -8.393 -9.119 1.00 95.44 71 GLY A N 1
ATOM 582 C CA . GLY A 1 71 ? 18.224 -9.290 -10.169 1.00 95.44 71 GLY A CA 1
ATOM 583 C C . GLY A 1 71 ? 18.118 -8.657 -11.566 1.00 95.44 71 GLY A C 1
ATOM 584 O O . GLY A 1 71 ? 18.592 -7.543 -11.796 1.00 95.44 71 GLY A O 1
ATOM 585 N N . PRO A 1 72 ? 17.546 -9.391 -12.539 1.00 95.69 72 PRO A N 1
ATOM 586 C CA . PRO A 1 72 ? 17.552 -8.999 -13.953 1.00 95.69 72 PRO A CA 1
ATOM 587 C C . PRO A 1 72 ? 16.754 -7.718 -14.242 1.00 95.69 72 PRO A C 1
ATOM 589 O O . PRO A 1 72 ? 17.127 -6.965 -15.138 1.00 95.69 72 PRO A O 1
ATOM 592 N N . ASP A 1 73 ? 15.707 -7.443 -13.460 1.00 97.94 73 ASP A N 1
ATOM 593 C CA . ASP A 1 73 ? 14.854 -6.253 -13.579 1.00 97.94 73 ASP A CA 1
ATOM 594 C C . ASP A 1 73 ? 15.214 -5.156 -12.551 1.00 97.94 73 ASP A C 1
ATOM 596 O O . ASP A 1 73 ? 14.428 -4.243 -12.305 1.00 97.94 73 ASP A O 1
ATOM 600 N N . ALA A 1 74 ? 16.408 -5.203 -11.944 1.00 97.81 74 ALA A N 1
ATOM 601 C CA . ALA A 1 74 ? 16.833 -4.246 -10.915 1.00 97.81 74 ALA A CA 1
ATOM 602 C C . ALA A 1 74 ? 16.677 -2.779 -11.349 1.00 97.81 74 ALA A C 1
ATOM 604 O O . ALA A 1 74 ? 16.042 -1.981 -10.663 1.00 97.81 74 ALA A O 1
ATOM 605 N N . ALA A 1 75 ? 17.192 -2.430 -12.532 1.00 98.38 75 ALA A N 1
ATOM 606 C CA . ALA A 1 75 ? 17.126 -1.060 -13.042 1.00 98.38 75 ALA A CA 1
ATOM 607 C C . ALA A 1 75 ? 15.678 -0.583 -13.265 1.00 98.38 75 ALA A C 1
ATOM 609 O O . ALA A 1 75 ? 15.381 0.601 -13.097 1.00 98.38 75 ALA A O 1
ATOM 610 N N . TRP A 1 76 ? 14.775 -1.502 -13.623 1.00 98.75 76 TRP A N 1
ATOM 611 C CA . TRP A 1 76 ? 13.351 -1.214 -13.761 1.00 98.75 76 TRP A CA 1
ATOM 612 C C . TRP A 1 76 ? 12.730 -0.852 -12.413 1.00 98.75 76 TRP A C 1
ATOM 614 O O . TRP A 1 76 ? 12.081 0.190 -12.291 1.00 98.75 76 TRP A O 1
ATOM 624 N N . PHE A 1 77 ? 12.984 -1.655 -11.381 1.00 98.62 77 PHE A N 1
ATOM 625 C CA . PHE A 1 77 ? 12.460 -1.382 -10.046 1.00 98.62 77 PHE A CA 1
ATOM 626 C C . PHE A 1 77 ? 13.098 -0.160 -9.390 1.00 98.62 77 PHE A C 1
ATOM 628 O O . PHE A 1 77 ? 12.375 0.600 -8.751 1.00 98.62 77 PHE A O 1
ATOM 635 N N . ASP A 1 78 ? 14.384 0.112 -9.611 1.00 98.06 78 ASP A N 1
ATOM 636 C CA . ASP A 1 78 ? 15.021 1.346 -9.137 1.00 98.06 78 ASP A CA 1
ATOM 637 C C . ASP A 1 78 ? 14.367 2.586 -9.748 1.00 98.06 78 ASP A C 1
ATOM 639 O O . ASP A 1 78 ? 14.023 3.522 -9.023 1.00 98.06 78 ASP A O 1
ATOM 643 N N . ALA A 1 79 ? 14.101 2.575 -11.059 1.00 98.44 79 ALA A N 1
ATOM 644 C CA . ALA A 1 79 ? 13.405 3.675 -11.721 1.00 98.44 79 ALA A CA 1
ATOM 645 C C . ALA A 1 79 ? 11.994 3.892 -11.144 1.00 98.44 79 ALA A C 1
ATOM 647 O O . ALA A 1 79 ? 11.582 5.036 -10.938 1.00 98.44 79 ALA A O 1
ATOM 648 N N . VAL A 1 80 ? 11.261 2.814 -10.842 1.00 98.56 80 VAL A N 1
ATOM 649 C CA . VAL A 1 80 ? 9.932 2.887 -10.210 1.00 98.56 80 VAL A CA 1
ATOM 650 C C . VAL A 1 80 ? 10.018 3.414 -8.778 1.00 98.56 80 VAL A C 1
ATOM 652 O O . VAL A 1 80 ? 9.288 4.348 -8.445 1.00 98.56 80 VAL A O 1
ATOM 655 N N . LYS A 1 81 ? 10.919 2.874 -7.951 1.00 97.94 81 LYS A N 1
ATOM 656 C CA . LYS A 1 81 ? 11.102 3.256 -6.540 1.00 97.94 81 LYS A CA 1
ATOM 657 C C . LYS A 1 81 ? 11.550 4.708 -6.382 1.00 97.94 81 LYS A C 1
ATOM 659 O O . LYS A 1 81 ? 11.120 5.381 -5.453 1.00 97.94 81 LYS A O 1
ATOM 664 N N . GLN A 1 82 ? 12.356 5.207 -7.315 1.00 97.31 82 GLN A N 1
ATOM 665 C CA . GLN A 1 82 ? 12.805 6.602 -7.356 1.00 97.31 82 GLN A CA 1
ATOM 666 C C . GLN A 1 82 ? 11.754 7.560 -7.933 1.00 97.31 82 GLN A C 1
ATOM 668 O O . GLN A 1 82 ? 11.887 8.776 -7.810 1.00 97.31 82 GLN A O 1
ATOM 673 N N . GLY A 1 83 ? 10.707 7.041 -8.580 1.00 97.75 83 GLY A N 1
ATOM 674 C CA . GLY A 1 83 ? 9.719 7.857 -9.274 1.00 97.75 83 GLY A CA 1
ATOM 675 C C . GLY A 1 83 ? 10.243 8.449 -10.590 1.00 97.75 83 GLY A C 1
ATOM 676 O O . GLY A 1 83 ? 9.806 9.514 -11.025 1.00 97.75 83 GLY A O 1
ATOM 677 N N . ASN A 1 84 ? 11.188 7.805 -11.268 1.00 97.88 84 ASN A N 1
ATOM 678 C CA . ASN A 1 84 ? 11.743 8.312 -12.520 1.00 97.88 84 ASN A CA 1
ATOM 679 C C . ASN A 1 84 ? 10.829 7.983 -13.716 1.00 97.88 84 ASN A C 1
ATOM 681 O O . ASN A 1 84 ? 11.078 7.063 -14.495 1.00 97.88 84 ASN A O 1
ATOM 685 N N . LEU A 1 85 ? 9.751 8.759 -13.888 1.00 98.25 85 LEU A N 1
ATOM 686 C CA . LEU A 1 85 ? 8.768 8.542 -14.959 1.00 98.25 85 LEU A CA 1
ATOM 687 C C . LEU A 1 85 ? 9.388 8.614 -16.365 1.00 98.25 85 LEU A C 1
ATOM 689 O O . LEU A 1 85 ? 8.932 7.914 -17.271 1.00 98.25 85 LEU A O 1
ATOM 693 N N . ALA A 1 86 ? 10.397 9.464 -16.572 1.00 98.06 86 ALA A N 1
ATOM 694 C CA . ALA A 1 86 ? 11.068 9.583 -17.865 1.00 98.06 86 ALA A CA 1
ATOM 695 C C . ALA A 1 86 ? 11.787 8.278 -18.232 1.00 98.06 86 ALA A C 1
ATOM 697 O O . ALA A 1 86 ? 11.626 7.775 -19.347 1.00 98.06 86 ALA A O 1
ATOM 698 N N . GLU A 1 87 ? 12.508 7.702 -17.273 1.00 98.56 87 GLU A N 1
ATOM 699 C CA . GLU A 1 87 ? 13.206 6.437 -17.462 1.00 98.56 87 GLU A CA 1
ATOM 700 C C . GLU A 1 87 ? 12.238 5.264 -17.611 1.00 98.56 87 GLU A C 1
ATOM 702 O O . GLU A 1 87 ? 12.378 4.466 -18.536 1.00 98.56 87 GLU A O 1
ATOM 707 N N . ILE A 1 88 ? 11.182 5.222 -16.794 1.00 98.81 88 ILE A N 1
ATOM 708 C CA . ILE A 1 88 ? 10.102 4.234 -16.914 1.00 98.81 88 ILE A CA 1
ATOM 709 C C . ILE A 1 88 ? 9.527 4.240 -18.335 1.00 98.81 88 ILE A C 1
ATOM 711 O O . ILE A 1 88 ? 9.454 3.198 -18.983 1.00 98.81 88 ILE A O 1
ATOM 715 N N . LYS A 1 89 ? 9.185 5.419 -18.875 1.00 98.81 89 LYS A N 1
ATOM 716 C CA . LYS A 1 89 ? 8.684 5.556 -20.254 1.00 98.81 89 LYS A CA 1
ATOM 717 C C . LYS A 1 89 ? 9.687 5.055 -21.295 1.00 98.81 89 LYS A C 1
ATOM 719 O O . LYS A 1 89 ? 9.285 4.437 -22.283 1.00 98.81 89 LYS A O 1
ATOM 724 N N . ARG A 1 90 ? 10.981 5.323 -21.095 1.00 98.81 90 ARG A N 1
ATOM 725 C CA . ARG A 1 90 ? 12.054 4.858 -21.985 1.00 98.81 90 ARG A CA 1
ATOM 726 C C . ARG A 1 90 ? 12.165 3.331 -21.970 1.00 98.81 90 ARG A C 1
ATOM 728 O O . ARG A 1 90 ? 12.231 2.731 -23.040 1.00 98.81 90 ARG A O 1
ATOM 735 N N . MET A 1 91 ? 12.155 2.714 -20.790 1.00 98.81 91 MET A N 1
ATOM 736 C CA . MET A 1 91 ? 12.232 1.259 -20.623 1.00 98.81 91 MET A CA 1
ATOM 737 C C . MET A 1 91 ? 11.010 0.553 -21.222 1.00 98.81 91 MET A C 1
ATOM 739 O O . MET A 1 91 ? 11.172 -0.397 -21.987 1.00 98.81 91 MET A O 1
ATOM 743 N N . VAL A 1 92 ? 9.799 1.068 -20.981 1.00 98.81 92 VAL A N 1
ATOM 744 C CA . VAL A 1 92 ? 8.567 0.523 -21.579 1.00 98.81 92 VAL A CA 1
ATOM 745 C C . VAL A 1 92 ? 8.603 0.596 -23.107 1.00 98.81 92 VAL A C 1
ATOM 747 O O . VAL A 1 92 ? 8.298 -0.390 -23.774 1.00 98.81 92 VAL A O 1
ATOM 750 N N . LYS A 1 93 ? 9.064 1.714 -23.689 1.00 98.69 93 LYS A N 1
ATOM 751 C CA . LYS A 1 93 ? 9.252 1.831 -25.148 1.00 98.69 93 LYS A CA 1
ATOM 752 C C . LYS A 1 93 ? 10.225 0.781 -25.708 1.00 98.69 93 LYS A C 1
ATOM 754 O O . LYS A 1 93 ? 10.095 0.395 -26.867 1.00 98.69 93 LYS A O 1
ATOM 759 N N . ASN A 1 94 ? 11.174 0.326 -24.895 1.00 98.50 94 ASN A N 1
ATOM 760 C CA . ASN A 1 94 ? 12.164 -0.685 -25.256 1.00 98.50 94 ASN A CA 1
ATOM 761 C C . ASN A 1 94 ? 11.724 -2.122 -24.918 1.00 98.50 94 ASN A C 1
ATOM 763 O O . ASN A 1 94 ? 12.540 -3.034 -25.013 1.00 98.50 94 ASN A O 1
ATOM 767 N N . GLY A 1 95 ? 10.456 -2.336 -24.555 1.00 98.31 95 GLY A N 1
ATOM 768 C CA . GLY A 1 95 ? 9.897 -3.671 -24.334 1.00 98.31 95 GLY A CA 1
ATOM 769 C C . GLY A 1 95 ? 10.054 -4.210 -22.913 1.00 98.31 95 GLY A C 1
ATOM 770 O O . GLY A 1 95 ? 10.013 -5.425 -22.738 1.00 98.31 95 GLY A O 1
ATOM 771 N N . GLN A 1 96 ? 10.228 -3.345 -21.906 1.00 98.62 96 GLN A N 1
ATOM 772 C CA . GLN A 1 96 ? 10.200 -3.770 -20.502 1.00 98.62 96 GLN A CA 1
ATOM 773 C C . GLN A 1 96 ? 8.917 -4.552 -20.192 1.00 98.62 96 GLN A C 1
ATOM 775 O O . GLN A 1 96 ? 7.811 -4.088 -20.478 1.00 98.62 96 GLN A O 1
ATOM 780 N N . ASN A 1 97 ? 9.070 -5.714 -19.556 1.00 98.62 97 ASN A N 1
ATOM 781 C CA . ASN A 1 97 ? 7.943 -6.479 -19.043 1.00 98.62 97 ASN A CA 1
ATOM 782 C C . ASN A 1 97 ? 7.327 -5.743 -17.841 1.00 98.62 97 ASN A C 1
ATOM 784 O O . ASN A 1 97 ? 7.974 -5.612 -16.800 1.00 98.62 97 ASN A O 1
ATOM 788 N N . LEU A 1 98 ? 6.084 -5.273 -17.981 1.00 98.69 98 LEU A N 1
ATOM 789 C CA . LEU A 1 98 ? 5.361 -4.572 -16.911 1.00 98.69 98 LEU A CA 1
ATOM 790 C C . LEU A 1 98 ? 5.045 -5.488 -15.722 1.00 98.69 98 LEU A C 1
ATOM 792 O O . LEU A 1 98 ? 4.995 -5.017 -14.586 1.00 98.69 98 LEU A O 1
ATOM 796 N N . GLU A 1 99 ? 4.907 -6.788 -15.988 1.00 98.62 99 GLU A N 1
ATOM 797 C CA . GLU A 1 99 ? 4.563 -7.819 -15.005 1.00 98.62 99 GLU A CA 1
ATOM 798 C C . GLU A 1 99 ? 5.797 -8.508 -14.408 1.00 98.62 99 GLU A C 1
ATOM 800 O O . GLU A 1 99 ? 5.682 -9.552 -13.759 1.00 98.62 99 GLU A O 1
ATOM 805 N N . ALA A 1 100 ? 6.988 -7.932 -14.615 1.00 98.38 100 ALA A N 1
ATOM 806 C CA . ALA A 1 100 ? 8.184 -8.333 -13.887 1.00 98.38 100 ALA A CA 1
ATOM 807 C C . ALA A 1 100 ? 7.934 -8.282 -12.370 1.00 98.38 100 ALA A C 1
ATOM 809 O O . ALA A 1 100 ? 7.174 -7.445 -11.865 1.00 98.38 100 ALA A O 1
ATOM 810 N N . LYS A 1 101 ? 8.593 -9.184 -11.640 1.00 97.88 101 LYS A N 1
ATOM 811 C CA . LYS A 1 101 ? 8.411 -9.377 -10.200 1.00 97.88 101 LYS A CA 1
ATOM 812 C C . LYS A 1 101 ? 9.678 -8.969 -9.459 1.00 97.88 101 LYS A C 1
ATOM 814 O O . LYS A 1 101 ? 10.761 -9.469 -9.753 1.00 97.88 101 LYS A O 1
ATOM 819 N N . ASP A 1 102 ? 9.537 -8.062 -8.497 1.00 97.50 102 ASP A N 1
ATOM 820 C CA . ASP A 1 102 ? 10.628 -7.676 -7.605 1.00 97.50 102 ASP A CA 1
ATOM 821 C C . ASP A 1 102 ? 10.793 -8.763 -6.541 1.00 97.50 102 ASP A C 1
ATOM 823 O O . ASP A 1 102 ? 10.148 -8.741 -5.490 1.00 97.50 102 ASP A O 1
ATOM 827 N N . GLU A 1 103 ? 11.590 -9.786 -6.847 1.00 95.69 103 GLU A N 1
ATOM 828 C CA . GLU A 1 103 ? 11.716 -10.972 -5.994 1.00 95.69 103 GLU A CA 1
ATOM 829 C C . GLU A 1 103 ? 12.280 -10.649 -4.602 1.00 95.69 103 GLU A C 1
ATOM 831 O O . GLU A 1 103 ? 11.867 -11.274 -3.619 1.00 95.69 103 GLU A O 1
ATOM 836 N N . ALA A 1 104 ? 13.143 -9.630 -4.497 1.00 92.94 104 ALA A N 1
ATOM 837 C CA . ALA A 1 104 ? 13.660 -9.125 -3.222 1.00 92.94 104 ALA A CA 1
ATOM 838 C C . ALA A 1 104 ? 12.557 -8.492 -2.350 1.00 92.94 104 ALA A C 1
ATOM 840 O O . ALA A 1 104 ? 12.662 -8.471 -1.123 1.00 92.94 104 ALA A O 1
ATOM 841 N N . SER A 1 105 ? 11.464 -8.053 -2.976 1.00 95.06 105 SER A N 1
ATOM 842 C CA . SER A 1 105 ? 10.285 -7.471 -2.333 1.00 95.06 105 SER A CA 1
ATOM 843 C C . SER A 1 105 ? 9.049 -8.341 -2.519 1.00 95.06 105 SER A C 1
ATOM 845 O O . SER A 1 105 ? 7.948 -7.857 -2.772 1.00 95.06 105 SER A O 1
ATOM 847 N N . LEU A 1 106 ? 9.241 -9.654 -2.368 1.00 96.31 106 LEU A N 1
ATOM 848 C CA . LEU A 1 106 ? 8.166 -10.648 -2.335 1.00 96.31 106 LEU A CA 1
ATOM 849 C C . LEU A 1 106 ? 7.313 -10.690 -3.614 1.00 96.31 106 LEU A C 1
ATOM 851 O O . LEU A 1 106 ? 6.159 -11.105 -3.585 1.00 96.31 106 LEU A O 1
ATOM 855 N N . GLY A 1 107 ? 7.902 -10.332 -4.754 1.00 97.25 107 GLY A N 1
ATOM 856 C CA . GLY A 1 107 ? 7.242 -10.364 -6.056 1.00 97.25 107 GLY A CA 1
ATOM 857 C C . GLY A 1 107 ? 6.371 -9.139 -6.333 1.00 97.25 107 GLY A C 1
ATOM 858 O O . GLY A 1 107 ? 5.453 -9.211 -7.149 1.00 97.25 107 GLY A O 1
ATOM 859 N N . GLN A 1 108 ? 6.632 -8.014 -5.670 1.00 97.44 108 GLN A N 1
ATOM 860 C CA . GLN A 1 108 ? 5.922 -6.768 -5.933 1.00 97.44 108 GLN A CA 1
ATOM 861 C C . GLN A 1 108 ? 6.106 -6.320 -7.395 1.00 97.44 108 GLN A C 1
ATOM 863 O O . GLN A 1 108 ? 7.210 -6.347 -7.940 1.00 97.44 108 GLN A O 1
ATOM 868 N N . THR A 1 109 ? 5.016 -5.909 -8.049 1.00 98.44 109 THR A N 1
ATOM 869 C CA . THR A 1 109 ? 5.055 -5.380 -9.424 1.00 98.44 109 THR A CA 1
ATOM 870 C C . THR A 1 109 ? 5.387 -3.892 -9.443 1.00 98.44 109 THR A C 1
ATOM 872 O O . THR A 1 109 ? 5.261 -3.190 -8.437 1.00 98.44 109 THR A O 1
ATOM 875 N N . ALA A 1 110 ? 5.745 -3.365 -10.617 1.00 98.62 110 ALA A N 1
ATOM 876 C CA . ALA A 1 110 ? 5.958 -1.929 -10.792 1.00 98.62 110 ALA A CA 1
ATOM 877 C C . ALA A 1 110 ? 4.710 -1.097 -10.468 1.00 98.62 110 ALA A C 1
ATOM 879 O O . ALA A 1 110 ? 4.810 -0.049 -9.827 1.00 98.62 110 ALA A O 1
ATOM 880 N N . LEU A 1 111 ? 3.526 -1.574 -10.870 1.00 98.88 111 LEU A N 1
ATOM 881 C CA . LEU A 1 111 ? 2.267 -0.917 -10.534 1.00 98.88 111 LEU A CA 1
ATOM 882 C C . LEU A 1 111 ? 2.028 -0.927 -9.018 1.00 98.88 111 LEU A C 1
ATOM 884 O O . LEU A 1 111 ? 1.684 0.113 -8.460 1.00 98.88 111 LEU A O 1
ATOM 888 N N . GLY A 1 112 ? 2.273 -2.060 -8.350 1.00 98.56 112 GLY A N 1
ATOM 889 C CA . GLY A 1 112 ? 2.185 -2.170 -6.893 1.00 98.56 112 GLY A CA 1
ATOM 890 C C . GLY A 1 112 ? 3.150 -1.224 -6.176 1.00 98.56 112 GLY A C 1
ATOM 891 O O . GLY A 1 112 ? 2.762 -0.543 -5.232 1.00 98.56 112 GLY A O 1
ATOM 892 N N . TRP A 1 113 ? 4.398 -1.111 -6.641 1.00 98.31 113 TRP A N 1
ATOM 893 C CA . TRP A 1 113 ? 5.371 -0.144 -6.117 1.00 98.31 113 TRP A CA 1
ATOM 894 C C . TRP A 1 113 ? 4.927 1.304 -6.283 1.00 98.31 113 TRP A C 1
ATOM 896 O O . TRP A 1 113 ? 4.887 2.046 -5.304 1.00 98.31 113 TRP A O 1
ATOM 906 N N . ALA A 1 114 ? 4.536 1.703 -7.493 1.00 98.56 114 ALA A N 1
ATOM 907 C CA . ALA A 1 114 ? 4.052 3.055 -7.748 1.00 98.56 114 ALA A CA 1
ATOM 908 C C . ALA A 1 114 ? 2.794 3.376 -6.922 1.00 98.56 114 ALA A C 1
ATOM 910 O O . ALA A 1 114 ? 2.651 4.493 -6.421 1.00 98.56 114 ALA A O 1
ATOM 911 N N . ALA A 1 115 ? 1.905 2.397 -6.741 1.00 98.62 115 ALA A N 1
ATOM 912 C CA . ALA A 1 115 ? 0.710 2.529 -5.920 1.00 98.62 115 ALA A CA 1
ATOM 913 C C . ALA A 1 115 ? 1.035 2.661 -4.427 1.00 98.62 115 ALA A C 1
ATOM 915 O O . ALA A 1 115 ? 0.473 3.542 -3.782 1.00 98.62 115 ALA A O 1
ATOM 916 N N . PHE A 1 116 ? 1.951 1.848 -3.891 1.00 97.81 116 PHE A N 1
ATOM 917 C C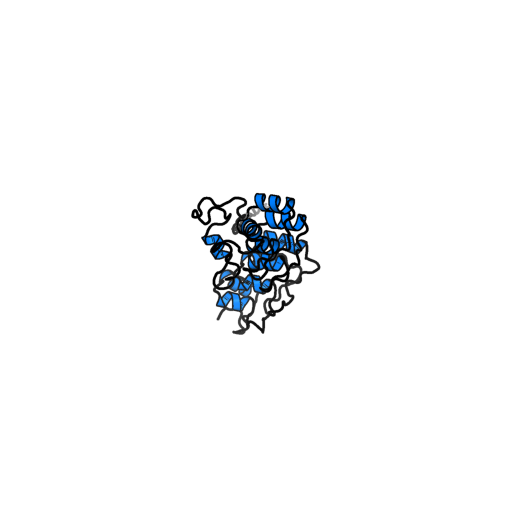A . PHE A 1 116 ? 2.367 1.862 -2.483 1.00 97.81 116 PHE A CA 1
ATOM 918 C C . PHE A 1 116 ? 3.193 3.098 -2.108 1.00 97.81 116 PHE A C 1
ATOM 920 O O . PHE A 1 116 ? 2.924 3.734 -1.093 1.00 97.81 116 PHE A O 1
ATOM 927 N N . ILE A 1 117 ? 4.170 3.480 -2.934 1.00 97.56 117 ILE A N 1
ATOM 928 C CA . ILE A 1 117 ? 5.016 4.655 -2.669 1.00 97.56 117 ILE A CA 1
ATOM 929 C C . ILE A 1 117 ? 4.229 5.943 -2.911 1.00 97.56 117 ILE A C 1
ATOM 931 O O . ILE A 1 117 ? 4.389 6.935 -2.205 1.00 97.56 117 ILE A O 1
ATOM 935 N N . GLY A 1 118 ? 3.330 5.914 -3.895 1.00 97.31 118 GLY A N 1
ATOM 936 C CA . GLY A 1 118 ? 2.414 7.003 -4.151 1.00 97.31 118 GLY A CA 1
ATOM 937 C C . GLY A 1 118 ? 2.822 7.878 -5.327 1.00 97.31 118 GLY A C 1
ATOM 938 O O . GLY A 1 118 ? 2.923 9.084 -5.167 1.00 97.31 118 GLY A O 1
ATOM 939 N N . TYR A 1 119 ? 2.963 7.312 -6.519 1.00 98.31 119 TYR A N 1
ATOM 940 C CA . TYR A 1 119 ? 3.235 8.055 -7.752 1.00 98.31 119 TYR A CA 1
ATOM 941 C C . TYR A 1 119 ? 2.037 7.997 -8.715 1.00 98.31 119 TYR A C 1
ATOM 943 O O . TYR A 1 119 ? 1.976 7.105 -9.564 1.00 98.31 119 TYR A O 1
ATOM 951 N N . PRO A 1 120 ? 1.053 8.918 -8.608 1.00 97.88 120 PRO A N 1
ATOM 952 C CA . PRO A 1 120 ? -0.159 8.880 -9.428 1.00 97.88 120 PRO A CA 1
ATOM 953 C C . PRO A 1 120 ? 0.116 8.983 -10.931 1.00 97.88 120 PRO A C 1
ATOM 955 O O . PRO A 1 120 ? -0.578 8.361 -11.731 1.00 97.88 120 PRO A O 1
ATOM 958 N N . ASP A 1 121 ? 1.133 9.748 -11.324 1.00 98.19 121 ASP A N 1
ATOM 959 C CA . ASP A 1 121 ? 1.572 9.898 -12.711 1.00 98.19 121 ASP A CA 1
ATOM 960 C C . ASP A 1 121 ? 2.128 8.587 -13.286 1.00 98.19 121 ASP A C 1
ATOM 962 O O . ASP A 1 121 ? 1.802 8.226 -14.420 1.00 98.19 121 ASP A O 1
ATOM 966 N N . ILE A 1 122 ? 2.901 7.844 -12.490 1.00 98.75 122 ILE A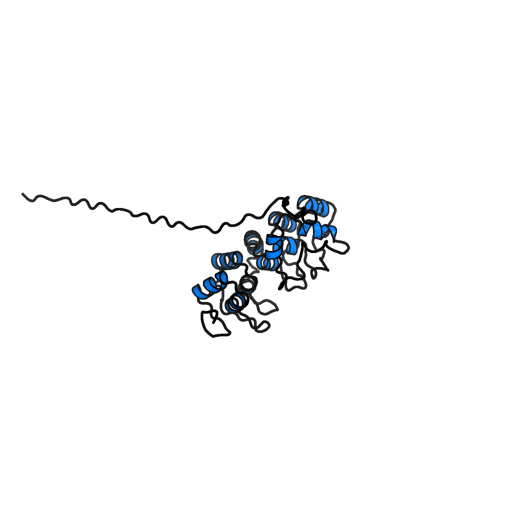 N 1
ATOM 967 C CA . ILE A 1 122 ? 3.416 6.521 -12.861 1.00 98.75 122 ILE A CA 1
ATOM 968 C C . ILE A 1 122 ? 2.286 5.491 -12.877 1.00 98.75 122 ILE A C 1
ATOM 970 O O . ILE A 1 122 ? 2.173 4.763 -13.858 1.00 98.75 122 ILE A O 1
ATOM 974 N N . VAL A 1 123 ? 1.402 5.464 -11.872 1.00 98.81 123 VAL A N 1
ATOM 975 C CA . VAL A 1 123 ? 0.242 4.554 -11.857 1.00 98.81 123 VAL A CA 1
ATOM 976 C C . VAL A 1 123 ? -0.626 4.752 -13.098 1.00 98.81 123 VAL A C 1
ATOM 978 O O . VAL A 1 123 ? -0.867 3.800 -13.838 1.00 98.81 123 VAL A O 1
ATOM 981 N N . LYS A 1 124 ? -1.048 5.993 -13.379 1.00 98.75 124 LYS A N 1
ATOM 982 C CA . LYS A 1 124 ? -1.875 6.307 -14.556 1.00 98.75 124 LYS A CA 1
ATOM 983 C C . LYS A 1 124 ? -1.163 5.933 -15.856 1.00 98.75 124 LYS A C 1
ATOM 985 O O . LYS A 1 124 ? -1.805 5.464 -16.795 1.00 98.75 124 LYS A O 1
ATOM 990 N N . TYR A 1 125 ? 0.157 6.126 -15.927 1.00 98.81 125 TYR A N 1
ATOM 991 C CA . TYR A 1 125 ? 0.944 5.707 -17.081 1.00 98.81 125 TYR A CA 1
ATOM 992 C C . TYR A 1 125 ? 0.958 4.181 -17.246 1.00 98.81 125 TYR A C 1
ATOM 994 O O . TYR A 1 125 ? 0.587 3.708 -18.315 1.00 98.81 125 TYR A O 1
ATOM 1002 N N . LEU A 1 126 ? 1.325 3.420 -16.211 1.00 98.88 126 LEU A N 1
ATOM 1003 C CA . LEU A 1 126 ? 1.418 1.956 -16.267 1.00 98.88 126 LEU A CA 1
ATOM 1004 C C . LEU A 1 126 ? 0.068 1.307 -16.596 1.00 98.88 126 LEU A C 1
ATOM 1006 O O . LEU A 1 126 ? 0.006 0.462 -17.486 1.00 98.88 126 LEU A O 1
ATOM 1010 N N . VAL A 1 127 ? -1.024 1.772 -15.979 1.00 98.88 127 VAL A N 1
ATOM 1011 C CA . VAL A 1 127 ? -2.385 1.304 -16.302 1.00 98.88 127 VAL A CA 1
ATOM 1012 C C . VAL A 1 127 ? -2.730 1.592 -17.765 1.00 98.88 127 VAL A C 1
ATOM 1014 O O . VAL A 1 127 ? -3.232 0.720 -18.468 1.00 98.88 127 VAL A O 1
ATOM 1017 N N . LYS A 1 128 ? -2.381 2.778 -18.285 1.00 98.81 128 LYS A N 1
ATOM 1018 C CA . LYS A 1 128 ? -2.558 3.100 -19.713 1.00 98.81 128 LYS A CA 1
ATOM 1019 C C . LYS A 1 128 ? -1.725 2.200 -20.637 1.00 98.81 128 LYS A C 1
ATOM 1021 O O . LYS A 1 128 ? -2.096 2.031 -21.795 1.00 98.81 128 LYS A O 1
ATOM 1026 N N . GLN A 1 129 ? -0.590 1.677 -20.172 1.00 98.81 129 GLN A N 1
ATOM 1027 C CA . GLN A 1 129 ? 0.235 0.723 -20.926 1.00 98.81 129 GLN A CA 1
ATOM 1028 C C . GLN A 1 129 ? -0.236 -0.733 -20.781 1.00 98.81 129 GLN A C 1
ATOM 1030 O O . GLN A 1 129 ? 0.352 -1.611 -21.403 1.00 98.81 129 GLN A O 1
ATOM 1035 N N . GLY A 1 130 ? -1.304 -0.987 -20.020 1.00 98.56 130 GLY A N 1
ATOM 1036 C CA . GLY A 1 130 ? -1.883 -2.318 -19.860 1.00 98.56 130 GLY A CA 1
ATOM 1037 C C . GLY A 1 130 ? -1.277 -3.142 -18.727 1.00 98.56 130 GLY A C 1
ATOM 1038 O O . GLY A 1 130 ? -1.424 -4.358 -18.757 1.00 98.56 130 GLY A O 1
ATOM 1039 N N . ALA A 1 131 ? -0.612 -2.513 -17.749 1.00 98.75 131 ALA A N 1
ATOM 1040 C CA . ALA A 1 131 ? -0.225 -3.207 -16.521 1.00 98.75 131 ALA A CA 1
ATOM 1041 C C . ALA A 1 131 ? -1.465 -3.783 -15.815 1.00 98.75 131 ALA A C 1
ATOM 1043 O O . ALA A 1 131 ? -2.499 -3.107 -15.727 1.00 98.75 131 ALA A O 1
ATOM 1044 N N . ASP A 1 132 ? -1.358 -5.004 -15.295 1.00 98.56 132 ASP A N 1
ATOM 1045 C CA . ASP A 1 132 ? -2.477 -5.678 -14.645 1.00 98.56 132 ASP A CA 1
ATOM 1046 C C . ASP A 1 132 ? -2.773 -5.067 -13.266 1.00 98.56 132 ASP A C 1
ATOM 1048 O O . ASP A 1 132 ? -2.010 -5.186 -12.306 1.00 98.56 132 ASP A O 1
ATOM 1052 N N . ILE A 1 133 ? -3.938 -4.425 -13.146 1.00 98.62 133 ILE A N 1
ATOM 1053 C CA . ILE A 1 133 ? -4.408 -3.838 -11.886 1.00 98.62 133 ILE A CA 1
ATOM 1054 C C . ILE A 1 133 ? -4.753 -4.891 -10.821 1.00 98.62 133 ILE A C 1
ATOM 1056 O O . ILE A 1 133 ? -4.847 -4.527 -9.648 1.00 98.62 133 ILE A O 1
ATOM 1060 N N . ARG A 1 134 ? -4.915 -6.167 -11.206 1.00 97.94 134 ARG A N 1
ATOM 1061 C CA . ARG A 1 134 ? -5.185 -7.325 -10.330 1.00 97.94 134 ARG A CA 1
ATOM 1062 C C . ARG A 1 134 ? -3.925 -8.130 -10.007 1.00 97.94 134 ARG A C 1
ATOM 1064 O O . ARG A 1 134 ? -4.019 -9.199 -9.412 1.00 97.94 134 ARG A O 1
ATOM 1071 N N . ALA A 1 135 ? -2.747 -7.633 -10.384 1.00 95.12 135 ALA A N 1
ATOM 1072 C CA . ALA A 1 135 ? -1.509 -8.335 -10.100 1.00 95.12 135 ALA A CA 1
ATOM 1073 C C . ALA A 1 135 ? -1.287 -8.484 -8.587 1.00 95.12 135 ALA A C 1
ATOM 1075 O O . ALA A 1 135 ? -1.463 -7.535 -7.817 1.00 95.12 135 ALA A O 1
ATOM 1076 N N . THR A 1 136 ? -0.849 -9.678 -8.193 1.00 96.38 136 THR A N 1
ATOM 1077 C CA . THR A 1 136 ? -0.614 -10.048 -6.797 1.00 96.38 136 THR A CA 1
ATOM 1078 C C . THR A 1 136 ? 0.873 -10.098 -6.445 1.00 96.38 136 THR A C 1
ATOM 1080 O O . THR A 1 136 ? 1.740 -10.160 -7.332 1.00 96.38 136 THR A O 1
ATOM 1083 N N . ASP A 1 137 ? 1.168 -10.093 -5.146 1.00 95.44 137 ASP A N 1
ATOM 1084 C CA . ASP A 1 137 ? 2.487 -10.412 -4.593 1.00 95.44 137 ASP A CA 1
ATOM 1085 C C . ASP A 1 137 ? 2.372 -11.398 -3.413 1.00 95.44 137 ASP A C 1
ATOM 1087 O O . ASP A 1 137 ? 1.278 -11.810 -3.028 1.00 95.44 137 ASP A O 1
ATOM 1091 N N . ARG A 1 138 ? 3.511 -11.837 -2.863 1.00 95.75 138 ARG A N 1
ATOM 1092 C CA . ARG A 1 138 ? 3.567 -12.801 -1.746 1.00 95.75 138 ARG A CA 1
ATOM 1093 C C . ARG A 1 138 ? 3.474 -12.136 -0.368 1.00 95.75 138 ARG A C 1
ATOM 1095 O O . ARG A 1 138 ? 3.776 -12.777 0.635 1.00 95.75 138 ARG A O 1
ATOM 1102 N N . ALA A 1 139 ? 3.117 -10.859 -0.317 1.00 91.56 139 ALA A N 1
ATOM 1103 C CA . ALA A 1 139 ? 2.977 -10.059 0.891 1.00 91.56 139 ALA A CA 1
ATOM 1104 C C . ALA A 1 139 ? 1.526 -9.589 1.076 1.00 91.56 139 ALA A C 1
ATOM 1106 O O . ALA A 1 139 ? 1.296 -8.445 1.472 1.00 91.56 139 ALA A O 1
ATOM 1107 N N . ASP A 1 140 ? 0.576 -10.477 0.769 1.00 90.50 140 ASP A N 1
ATOM 1108 C CA . ASP A 1 140 ? -0.866 -10.248 0.899 1.00 90.50 140 ASP A CA 1
ATOM 1109 C C . ASP A 1 140 ? -1.382 -9.029 0.095 1.00 90.50 140 ASP A C 1
ATOM 1111 O O . ASP A 1 140 ? -2.216 -8.224 0.519 1.00 90.50 140 ASP A O 1
ATOM 1115 N N . VAL A 1 141 ? -0.867 -8.857 -1.124 1.00 95.00 141 VAL A N 1
ATOM 1116 C CA . VAL A 1 141 ? -1.460 -7.939 -2.102 1.00 95.00 141 VAL A CA 1
ATOM 1117 C C . VAL A 1 141 ? -2.216 -8.744 -3.142 1.00 95.00 141 VAL A C 1
ATOM 1119 O O . VAL A 1 141 ? -1.616 -9.487 -3.914 1.00 95.00 141 VAL A O 1
ATOM 1122 N N . TYR A 1 142 ? -3.531 -8.538 -3.206 1.00 95.19 142 TYR A N 1
ATOM 1123 C CA . TYR A 1 142 ? -4.404 -9.151 -4.211 1.00 95.19 142 TYR A CA 1
ATOM 1124 C C . TYR A 1 142 ? -4.702 -8.238 -5.412 1.00 95.19 142 TYR A C 1
ATOM 1126 O O . TYR A 1 142 ? -5.208 -8.706 -6.427 1.00 95.19 142 TYR A O 1
ATOM 1134 N N . ASN A 1 143 ? -4.420 -6.935 -5.311 1.00 97.44 143 ASN A N 1
ATOM 1135 C CA . ASN A 1 143 ? -4.503 -5.976 -6.414 1.00 97.44 143 ASN A CA 1
ATOM 1136 C C . ASN A 1 143 ? -3.765 -4.663 -6.080 1.00 97.44 143 ASN A C 1
ATOM 1138 O O . ASN A 1 143 ? -3.370 -4.399 -4.939 1.00 97.44 143 ASN A O 1
ATOM 1142 N N . ALA A 1 144 ? -3.623 -3.779 -7.069 1.00 98.12 144 ALA A N 1
ATOM 1143 C CA . ALA A 1 144 ? -2.962 -2.486 -6.885 1.00 98.12 144 ALA A CA 1
ATOM 1144 C C . ALA A 1 144 ? -3.695 -1.551 -5.894 1.00 98.12 144 ALA A C 1
ATOM 1146 O O . ALA A 1 144 ? -3.067 -0.661 -5.313 1.00 98.12 144 ALA A O 1
ATOM 1147 N N . LEU A 1 145 ? -5.003 -1.742 -5.672 1.00 98.00 145 LEU A N 1
ATOM 1148 C CA . LEU A 1 145 ? -5.787 -0.953 -4.716 1.00 98.00 145 LEU A CA 1
ATOM 1149 C C . LEU A 1 145 ? -5.373 -1.252 -3.264 1.00 98.00 145 LEU A C 1
ATOM 1151 O O . LEU A 1 145 ? -5.210 -0.311 -2.481 1.00 98.00 145 LEU A O 1
ATOM 1155 N N . LYS A 1 146 ? -5.099 -2.519 -2.916 1.00 97.31 146 LYS A N 1
ATOM 1156 C CA . LYS A 1 146 ? -4.505 -2.896 -1.618 1.00 97.31 146 LYS A CA 1
ATOM 1157 C C . LYS A 1 146 ? -3.145 -2.224 -1.421 1.00 97.31 146 LYS A C 1
ATOM 1159 O O . LYS A 1 146 ? -2.942 -1.585 -0.393 1.00 97.31 146 LYS A O 1
ATOM 1164 N N . SER A 1 147 ? -2.269 -2.236 -2.434 1.00 97.69 147 SER A N 1
ATOM 1165 C CA . SER A 1 147 ? -0.981 -1.514 -2.380 1.00 97.69 147 SER A CA 1
ATOM 1166 C C . SER A 1 147 ? -1.159 -0.010 -2.128 1.00 97.69 147 SER A C 1
ATOM 1168 O O . SER A 1 147 ? -0.499 0.558 -1.258 1.00 97.69 147 SER A O 1
ATOM 1170 N N . ALA A 1 148 ? -2.078 0.645 -2.848 1.00 98.00 148 ALA A N 1
ATOM 1171 C CA . ALA A 1 148 ? -2.377 2.065 -2.651 1.00 98.00 148 ALA A CA 1
ATOM 1172 C C . ALA A 1 148 ? -2.911 2.367 -1.245 1.00 98.00 148 ALA A C 1
ATOM 1174 O O . ALA A 1 148 ? -2.562 3.394 -0.660 1.00 98.00 148 ALA A O 1
ATOM 1175 N N . THR A 1 149 ? -3.720 1.459 -0.699 1.00 97.06 149 THR A N 1
ATOM 1176 C CA . THR A 1 149 ? -4.300 1.566 0.644 1.00 97.06 149 THR A CA 1
ATOM 1177 C C . THR A 1 149 ? -3.240 1.400 1.726 1.00 97.06 149 THR A C 1
ATOM 1179 O O . THR A 1 149 ? -3.143 2.259 2.597 1.00 97.06 149 THR A O 1
ATOM 1182 N N . MET A 1 150 ? -2.372 0.389 1.616 1.00 95.88 150 MET A N 1
ATOM 1183 C CA . MET A 1 150 ? -1.220 0.191 2.510 1.00 95.88 150 MET A CA 1
ATOM 1184 C C . MET A 1 150 ? -0.243 1.371 2.480 1.00 95.88 150 MET A C 1
ATOM 1186 O O . MET A 1 150 ? 0.440 1.623 3.467 1.00 95.88 150 MET A O 1
ATOM 1190 N N . GLY A 1 151 ? -0.170 2.107 1.365 1.00 95.12 151 GLY A N 1
ATOM 1191 C CA . GLY A 1 151 ? 0.605 3.344 1.231 1.00 95.12 151 GLY A CA 1
ATOM 1192 C C . GLY A 1 151 ? -0.131 4.623 1.658 1.00 95.12 151 GLY A C 1
ATOM 1193 O O . GLY A 1 151 ? 0.477 5.686 1.714 1.00 95.12 151 GLY A O 1
ATOM 1194 N N . GLY A 1 152 ? -1.436 4.556 1.947 1.00 95.81 152 GLY A N 1
ATOM 1195 C CA . GLY A 1 152 ? -2.264 5.719 2.299 1.00 95.81 152 GLY A CA 1
ATOM 1196 C C . GLY A 1 152 ? -2.521 6.700 1.149 1.00 95.81 152 GLY A C 1
ATOM 1197 O O . GLY A 1 152 ? -2.753 7.889 1.361 1.00 95.81 152 GLY A O 1
ATOM 1198 N N . ASN A 1 153 ? -2.457 6.227 -0.093 1.00 97.06 153 ASN A N 1
ATOM 1199 C CA . ASN A 1 153 ? -2.353 7.069 -1.278 1.00 97.06 153 ASN A CA 1
ATOM 1200 C C . ASN A 1 153 ? -3.716 7.419 -1.893 1.00 97.06 153 ASN A C 1
ATOM 1202 O O . ASN A 1 153 ? -4.036 6.944 -2.979 1.00 97.06 153 ASN A O 1
ATOM 1206 N N . VAL A 1 154 ? -4.481 8.297 -1.235 1.00 97.31 154 VAL A N 1
ATOM 1207 C CA . VAL A 1 154 ? -5.888 8.635 -1.562 1.00 97.31 154 VAL A CA 1
ATOM 1208 C C . VAL A 1 154 ? -6.171 8.891 -3.048 1.00 97.31 154 VAL A C 1
ATOM 1210 O O . VAL A 1 154 ? -7.120 8.327 -3.582 1.00 97.31 154 VAL A O 1
ATOM 1213 N N . GLU A 1 155 ? -5.351 9.675 -3.760 1.00 97.50 155 GLU A N 1
ATOM 1214 C CA . GLU A 1 155 ? -5.573 9.912 -5.202 1.00 97.50 155 GLU A CA 1
ATOM 1215 C C . GLU A 1 155 ? -5.534 8.606 -6.017 1.00 97.50 155 GLU A C 1
ATOM 1217 O O . GLU A 1 155 ? -6.327 8.399 -6.935 1.00 97.50 155 GLU A O 1
ATOM 1222 N N . ILE A 1 156 ? -4.614 7.709 -5.665 1.00 98.50 156 ILE A N 1
ATOM 1223 C CA . ILE A 1 156 ? -4.442 6.419 -6.331 1.00 98.50 156 ILE A CA 1
ATOM 1224 C C . ILE A 1 156 ? -5.549 5.455 -5.902 1.00 98.50 156 ILE A C 1
ATOM 1226 O O . ILE A 1 156 ? -6.079 4.749 -6.754 1.00 98.50 156 ILE A O 1
ATOM 1230 N N . ILE A 1 157 ? -5.934 5.468 -4.619 1.00 98.25 157 ILE A N 1
ATOM 1231 C CA . ILE A 1 157 ? -7.083 4.711 -4.102 1.00 98.25 157 ILE A CA 1
ATOM 1232 C C . ILE A 1 157 ? -8.335 5.094 -4.893 1.00 98.25 157 ILE A C 1
ATOM 1234 O O . ILE A 1 157 ? -8.978 4.223 -5.461 1.00 98.25 157 ILE A O 1
ATOM 1238 N N . SER A 1 158 ? -8.629 6.391 -5.018 1.00 97.38 158 SER A N 1
ATOM 1239 C CA . SER A 1 158 ? -9.766 6.896 -5.794 1.00 97.38 158 SER A CA 1
ATOM 1240 C C . SER A 1 158 ? -9.711 6.454 -7.260 1.00 97.38 158 SER A C 1
ATOM 1242 O O . SER A 1 158 ? -10.702 5.966 -7.806 1.00 97.38 158 SER A O 1
ATOM 1244 N N . TYR A 1 159 ? -8.549 6.579 -7.906 1.00 98.38 159 TYR A N 1
ATOM 1245 C CA . TYR A 1 159 ? -8.377 6.174 -9.300 1.00 98.38 159 TYR A CA 1
ATOM 1246 C C . TYR A 1 159 ? -8.598 4.668 -9.508 1.00 98.38 159 TYR A C 1
ATOM 1248 O O . TYR A 1 159 ? -9.377 4.284 -10.378 1.00 98.38 159 TYR A O 1
ATOM 1256 N N . LEU A 1 160 ? -7.945 3.821 -8.709 1.00 98.31 160 LEU A N 1
ATOM 1257 C CA . LEU A 1 160 ? -8.031 2.364 -8.837 1.00 98.31 160 LEU A CA 1
ATOM 1258 C C . LEU A 1 160 ? -9.393 1.825 -8.393 1.00 98.31 160 LEU A C 1
ATOM 1260 O O . LEU A 1 160 ? -9.926 0.940 -9.055 1.00 98.31 160 LEU A O 1
ATOM 1264 N N . TYR A 1 161 ? -9.988 2.392 -7.341 1.00 96.62 161 TYR A N 1
ATOM 1265 C CA . TYR A 1 161 ? -11.342 2.049 -6.912 1.00 96.62 161 TYR A CA 1
ATOM 1266 C C . TYR A 1 161 ? -12.349 2.282 -8.037 1.00 96.62 161 TYR A C 1
ATOM 1268 O O . TYR A 1 161 ? -13.126 1.394 -8.347 1.00 96.62 161 TYR A O 1
ATOM 1276 N N . ASN A 1 162 ? -12.286 3.419 -8.737 1.00 96.50 162 ASN A N 1
ATOM 1277 C CA . ASN A 1 162 ? -13.186 3.676 -9.865 1.00 96.50 162 ASN A CA 1
ATOM 1278 C C . ASN A 1 162 ? -13.051 2.653 -11.009 1.00 96.50 162 ASN A C 1
ATOM 1280 O O . ASN A 1 162 ? -14.027 2.407 -11.716 1.00 96.50 162 ASN A O 1
ATOM 1284 N N . LEU A 1 163 ? -11.867 2.060 -11.193 1.00 97.88 163 LEU A N 1
ATOM 1285 C CA . LEU A 1 163 ? -11.629 1.004 -12.185 1.00 97.88 163 LEU A CA 1
ATOM 1286 C C . LEU A 1 163 ? -12.080 -0.385 -11.710 1.00 97.88 163 LEU A C 1
ATOM 1288 O O . LEU A 1 163 ? -12.348 -1.245 -12.544 1.00 97.88 163 LEU A O 1
ATOM 1292 N N . LEU A 1 164 ? -12.147 -0.600 -10.395 1.00 96.06 164 LEU A N 1
ATOM 1293 C CA . LEU A 1 164 ? -12.446 -1.882 -9.748 1.00 96.06 164 LEU A CA 1
ATOM 1294 C C . LEU A 1 164 ? -13.770 -1.865 -8.973 1.00 96.06 164 LEU A C 1
ATOM 1296 O O . LEU A 1 164 ? -14.033 -2.781 -8.202 1.00 96.06 164 LEU A O 1
ATOM 1300 N N . LYS A 1 165 ? -14.594 -0.826 -9.127 1.00 91.94 165 LYS A N 1
ATOM 1301 C CA . LYS A 1 165 ? -15.744 -0.562 -8.245 1.00 91.94 165 LYS A CA 1
ATOM 1302 C C . LYS A 1 165 ? -16.766 -1.699 -8.209 1.00 91.94 165 LYS A C 1
ATOM 1304 O O . LYS A 1 165 ? -17.365 -1.927 -7.171 1.00 91.94 165 LYS A O 1
ATOM 1309 N N . ASP A 1 166 ? -16.928 -2.423 -9.315 1.00 92.50 166 ASP A N 1
ATOM 1310 C CA . ASP A 1 166 ? -17.877 -3.537 -9.418 1.00 92.50 166 ASP A CA 1
ATOM 1311 C C . ASP A 1 166 ? -17.312 -4.832 -8.791 1.00 92.50 166 ASP A C 1
ATOM 1313 O O . ASP A 1 166 ? -18.034 -5.807 -8.610 1.00 92.50 166 ASP A O 1
ATOM 1317 N N . GLU A 1 167 ? -16.019 -4.839 -8.450 1.00 91.12 167 GLU A N 1
ATOM 1318 C CA . GLU A 1 167 ? -15.276 -5.957 -7.850 1.00 91.12 167 GLU A CA 1
ATOM 1319 C C . GLU A 1 167 ? -14.798 -5.648 -6.421 1.00 91.12 167 GLU A C 1
ATOM 1321 O O . GLU A 1 167 ? -14.289 -6.534 -5.737 1.00 91.12 167 GLU A O 1
ATOM 1326 N N . THR A 1 168 ? -14.915 -4.396 -5.969 1.00 89.81 168 THR A N 1
ATOM 1327 C CA . THR A 1 168 ? -14.392 -3.952 -4.674 1.00 89.81 168 THR A CA 1
ATOM 1328 C C . THR A 1 168 ? -15.515 -3.859 -3.655 1.00 89.81 168 THR A C 1
ATOM 1330 O O . THR A 1 168 ? -16.362 -2.974 -3.739 1.00 89.81 168 THR A O 1
ATOM 1333 N N . ASP A 1 169 ? -15.456 -4.719 -2.643 1.00 89.75 169 ASP A N 1
ATOM 1334 C CA . ASP A 1 169 ? -16.247 -4.604 -1.422 1.00 89.75 169 ASP A CA 1
ATOM 1335 C C . ASP A 1 169 ? -15.322 -4.225 -0.258 1.00 89.75 169 ASP A C 1
ATOM 1337 O O . ASP A 1 169 ? -14.402 -4.964 0.097 1.00 89.75 169 ASP A O 1
ATOM 1341 N N . TRP A 1 170 ? -15.555 -3.053 0.338 1.00 88.88 170 TRP A N 1
ATOM 1342 C CA . TRP A 1 170 ? -14.763 -2.550 1.465 1.00 88.88 170 TRP A CA 1
ATOM 1343 C C . TRP A 1 170 ? -14.903 -3.395 2.735 1.00 88.88 170 TRP A C 1
ATOM 1345 O O . TRP A 1 170 ? -14.041 -3.296 3.610 1.00 88.88 170 TRP A O 1
ATOM 1355 N N . ASN A 1 171 ? -15.955 -4.214 2.826 1.00 90.62 171 ASN A N 1
ATOM 1356 C CA . ASN A 1 171 ? -16.232 -5.119 3.938 1.00 90.62 171 ASN A CA 1
ATOM 1357 C C . ASN A 1 171 ? -15.829 -6.574 3.645 1.00 90.62 171 ASN A C 1
ATOM 1359 O O . ASN A 1 171 ? -15.933 -7.418 4.536 1.00 90.62 171 ASN A O 1
ATOM 1363 N N . ALA A 1 172 ? -15.356 -6.883 2.432 1.00 92.88 172 ALA A N 1
ATOM 1364 C CA . ALA A 1 172 ? -14.884 -8.223 2.110 1.00 92.88 172 ALA A CA 1
ATOM 1365 C C . ALA A 1 172 ? -13.637 -8.574 2.927 1.00 92.88 172 ALA A C 1
ATOM 1367 O O . ALA A 1 172 ? -12.741 -7.748 3.119 1.00 92.88 172 ALA A O 1
ATOM 1368 N N . LEU A 1 173 ? -13.594 -9.825 3.384 1.00 94.31 173 LEU A N 1
ATOM 1369 C CA . LEU A 1 173 ? -12.460 -10.378 4.110 1.00 94.31 173 LEU A CA 1
ATOM 1370 C C . LEU A 1 173 ? -11.418 -10.906 3.125 1.00 94.31 173 LEU A C 1
ATOM 1372 O O . LEU A 1 173 ? -11.760 -11.666 2.216 1.00 94.31 173 LEU A O 1
ATOM 1376 N N . GLU A 1 174 ? -10.158 -10.527 3.323 1.00 92.00 174 GLU A N 1
ATOM 1377 C CA . GLU A 1 174 ? -9.025 -11.155 2.642 1.00 92.00 174 GLU A CA 1
ATOM 1378 C C . GLU A 1 174 ? -8.509 -12.398 3.412 1.00 92.00 174 GLU A C 1
ATOM 1380 O O . GLU A 1 174 ? -9.158 -12.869 4.351 1.00 92.00 174 GLU A O 1
ATOM 1385 N N . GLU A 1 175 ? -7.404 -13.001 2.965 1.00 90.56 175 GLU A N 1
ATOM 1386 C CA . GLU A 1 175 ? -6.873 -14.276 3.476 1.00 90.56 175 GLU A CA 1
ATOM 1387 C C . GLU A 1 175 ? -6.545 -14.252 4.982 1.00 90.56 175 GLU A C 1
ATOM 1389 O O . GLU A 1 175 ? -6.754 -15.245 5.691 1.00 90.56 175 GLU A O 1
ATOM 1394 N N . ASP A 1 176 ? -6.067 -13.120 5.489 1.00 91.56 176 ASP A N 1
ATOM 1395 C CA . ASP A 1 176 ? -5.793 -12.879 6.901 1.00 91.56 176 ASP A CA 1
ATOM 1396 C C . ASP A 1 176 ? -7.051 -12.510 7.707 1.00 91.56 176 ASP A C 1
ATOM 1398 O O . ASP A 1 176 ? -6.984 -12.334 8.929 1.00 91.56 176 ASP A O 1
ATOM 1402 N N . GLY A 1 177 ? -8.226 -12.478 7.073 1.00 94.81 177 GLY A N 1
ATOM 1403 C CA . GLY A 1 177 ? -9.498 -12.150 7.713 1.00 94.81 177 GLY A CA 1
ATOM 1404 C C . GLY A 1 177 ? -9.636 -10.667 8.056 1.00 94.81 177 GLY A C 1
ATOM 1405 O O . GLY A 1 177 ? -10.424 -10.309 8.934 1.00 94.81 177 GLY A O 1
ATOM 1406 N N . GLU A 1 178 ? -8.851 -9.807 7.419 1.00 95.69 178 GLU A N 1
ATOM 1407 C CA . GLU A 1 178 ? -8.976 -8.360 7.480 1.00 95.69 178 GLU A CA 1
ATOM 1408 C C . GLU A 1 178 ? -9.896 -7.841 6.380 1.00 95.69 178 GLU A C 1
ATOM 1410 O O . GLU A 1 178 ? -10.027 -8.433 5.313 1.00 95.69 178 GLU A O 1
ATOM 1415 N N . THR A 1 179 ? -10.498 -6.678 6.610 1.00 95.69 179 THR A N 1
ATOM 1416 C CA . THR A 1 179 ? -11.054 -5.876 5.518 1.00 95.69 179 THR A CA 1
ATOM 1417 C C . THR A 1 179 ? -10.001 -4.914 4.986 1.00 95.69 179 THR A C 1
ATOM 1419 O O . THR A 1 179 ? -9.065 -4.530 5.695 1.00 95.69 179 THR A O 1
ATOM 1422 N N . LEU A 1 180 ? -10.170 -4.434 3.752 1.00 95.25 180 LEU A N 1
ATOM 1423 C CA . LEU A 1 180 ? -9.283 -3.401 3.206 1.00 95.25 180 LEU A CA 1
ATOM 1424 C C . LEU A 1 180 ? -9.313 -2.109 4.048 1.00 95.25 180 LEU A C 1
ATOM 1426 O O . LEU A 1 180 ? -8.289 -1.443 4.212 1.00 95.25 180 LEU A O 1
ATOM 1430 N N . PHE A 1 181 ? -10.471 -1.782 4.630 1.00 96.00 181 PHE A N 1
ATOM 1431 C CA . PHE A 1 181 ? -10.600 -0.689 5.591 1.00 96.00 181 PHE A CA 1
ATOM 1432 C C . PHE A 1 181 ? -9.766 -0.930 6.860 1.00 96.00 181 PHE A C 1
ATOM 1434 O O . PHE A 1 181 ? -9.072 -0.021 7.323 1.00 96.00 181 PHE A O 1
ATOM 1441 N N . MET A 1 182 ? -9.791 -2.153 7.405 1.00 96.50 182 MET A N 1
ATOM 1442 C CA . MET A 1 182 ? -8.987 -2.507 8.576 1.00 96.50 182 MET A CA 1
ATOM 1443 C C . MET A 1 182 ? -7.494 -2.330 8.307 1.00 96.50 182 MET A C 1
ATOM 1445 O O . MET A 1 182 ? -6.810 -1.735 9.135 1.00 96.50 182 MET A O 1
ATOM 1449 N N . VAL A 1 183 ? -7.008 -2.744 7.134 1.00 95.25 183 VAL A N 1
ATOM 1450 C CA . VAL A 1 183 ? -5.609 -2.543 6.720 1.00 95.25 183 VAL A CA 1
ATOM 1451 C C . VAL A 1 183 ? -5.228 -1.060 6.779 1.00 95.25 183 VAL A C 1
ATOM 1453 O O . VAL A 1 183 ? -4.233 -0.706 7.405 1.00 95.25 183 VAL A O 1
ATOM 1456 N N . ALA A 1 184 ? -6.049 -0.162 6.216 1.00 96.19 184 ALA A N 1
ATOM 1457 C CA . ALA A 1 184 ? -5.785 1.281 6.261 1.00 96.19 184 ALA A CA 1
ATOM 1458 C C . ALA A 1 184 ? -5.664 1.812 7.702 1.00 96.19 184 ALA A C 1
ATOM 1460 O O . ALA A 1 184 ? -4.768 2.606 8.004 1.00 96.19 184 ALA A O 1
ATOM 1461 N N . ALA A 1 185 ? -6.552 1.364 8.595 1.00 97.12 185 ALA A N 1
ATOM 1462 C CA . ALA A 1 185 ? -6.553 1.769 9.997 1.00 97.12 185 ALA A CA 1
ATOM 1463 C C . ALA A 1 185 ? -5.329 1.236 10.756 1.00 97.12 185 ALA A C 1
ATOM 1465 O O . ALA A 1 185 ? -4.664 1.984 11.476 1.00 97.12 185 ALA A O 1
ATOM 1466 N N . VAL A 1 186 ? -5.009 -0.046 10.567 1.00 95.38 186 VAL A N 1
ATOM 1467 C CA . VAL A 1 186 ? -3.898 -0.720 11.245 1.00 95.38 186 VAL A CA 1
ATOM 1468 C C . VAL A 1 186 ? -2.539 -0.285 10.699 1.00 95.38 186 VAL A C 1
ATOM 1470 O O . VAL A 1 186 ? -1.554 -0.361 11.425 1.00 95.38 186 VAL A O 1
ATOM 1473 N N . ASP A 1 187 ? -2.462 0.240 9.480 1.00 94.62 187 ASP A N 1
ATOM 1474 C CA . ASP A 1 187 ? -1.226 0.787 8.907 1.00 94.62 187 ASP A CA 1
ATOM 1475 C C . ASP A 1 187 ? -1.062 2.297 9.135 1.00 94.62 187 ASP A C 1
ATOM 1477 O O . ASP A 1 187 ? -0.117 2.909 8.632 1.00 94.62 187 ASP A O 1
ATOM 1481 N N . GLY A 1 188 ? -1.961 2.917 9.906 1.00 95.31 188 GLY A N 1
ATOM 1482 C CA . GLY A 1 188 ? -1.841 4.328 10.273 1.00 95.31 188 GLY A CA 1
ATOM 1483 C C . GLY A 1 188 ? -2.158 5.285 9.125 1.00 95.31 188 GLY A C 1
ATOM 1484 O O . GLY A 1 188 ? -1.673 6.416 9.099 1.00 95.31 188 GLY A O 1
ATOM 1485 N N . ARG A 1 189 ? -2.950 4.852 8.137 1.00 96.25 189 ARG A N 1
ATOM 1486 C CA . ARG A 1 189 ? -3.242 5.626 6.925 1.00 96.25 189 ARG A CA 1
ATOM 1487 C C . ARG A 1 189 ? -4.478 6.501 7.116 1.00 96.25 189 ARG A C 1
ATOM 1489 O O . ARG A 1 189 ? -5.507 6.291 6.479 1.00 96.25 189 ARG A O 1
ATOM 1496 N N . THR A 1 190 ? -4.360 7.505 7.987 1.00 96.25 190 THR A N 1
ATOM 1497 C CA . THR A 1 190 ? -5.465 8.378 8.430 1.00 96.25 190 THR A CA 1
ATOM 1498 C C . THR A 1 190 ? -6.301 8.940 7.280 1.00 96.25 190 THR A C 1
ATOM 1500 O O . THR A 1 190 ? -7.526 8.851 7.310 1.00 96.25 190 THR A O 1
ATOM 1503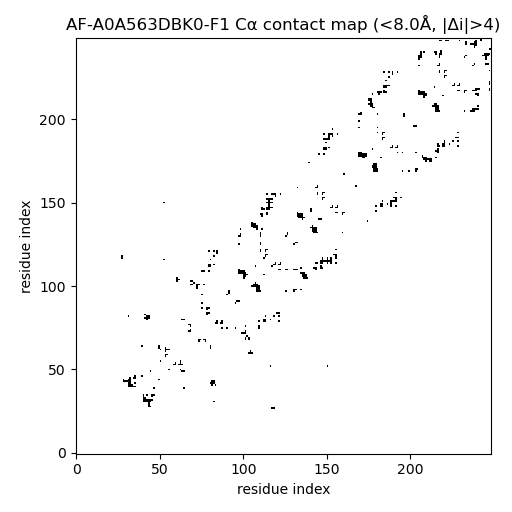 N N . GLU A 1 191 ? -5.664 9.480 6.241 1.00 95.50 191 GLU A N 1
ATOM 1504 C CA . GLU A 1 191 ? -6.392 10.065 5.107 1.00 95.50 191 GLU A CA 1
ATOM 1505 C C . GLU A 1 191 ? -7.070 9.004 4.227 1.00 95.50 191 GLU A C 1
ATOM 1507 O O . GLU A 1 191 ? -8.146 9.253 3.692 1.00 95.50 191 GLU A O 1
ATOM 1512 N N . ALA A 1 192 ? -6.510 7.793 4.130 1.00 96.62 192 ALA A N 1
ATOM 1513 C CA . ALA A 1 192 ? -7.181 6.680 3.460 1.00 96.62 192 ALA A CA 1
ATOM 1514 C C . ALA A 1 192 ? -8.408 6.206 4.251 1.00 96.62 192 ALA A C 1
ATOM 1516 O O . ALA A 1 192 ? -9.457 5.990 3.655 1.00 96.62 192 ALA A O 1
ATOM 1517 N N . VAL A 1 193 ? -8.314 6.121 5.584 1.00 97.50 193 VAL A N 1
ATOM 1518 C CA . VAL A 1 193 ? -9.458 5.795 6.456 1.00 97.50 193 VAL A CA 1
ATOM 1519 C C . VAL A 1 193 ? -10.599 6.796 6.252 1.00 97.50 193 VAL A C 1
ATOM 1521 O O . VAL A 1 193 ? -11.733 6.385 6.011 1.00 97.50 193 VAL A O 1
ATOM 1524 N N . LYS A 1 194 ? -10.303 8.103 6.293 1.00 96.06 194 LYS A N 1
ATOM 1525 C CA . LYS A 1 194 ? -11.298 9.162 6.040 1.00 96.06 194 LYS A CA 1
ATOM 1526 C C . LYS A 1 194 ? -11.902 9.048 4.642 1.00 96.06 194 LYS A C 1
ATOM 1528 O O . LYS A 1 194 ? -13.121 9.047 4.505 1.00 96.06 194 LYS A O 1
ATOM 1533 N N . PHE A 1 195 ? -11.061 8.879 3.621 1.00 95.25 195 PHE A N 1
ATOM 1534 C CA . PHE A 1 195 ? -11.521 8.732 2.244 1.00 95.25 195 PHE A CA 1
ATOM 1535 C C . PHE A 1 195 ? -12.475 7.544 2.074 1.00 95.25 195 PHE A C 1
ATOM 1537 O O . PHE A 1 195 ? -13.526 7.703 1.454 1.00 95.25 195 PHE A O 1
ATOM 1544 N N . ILE A 1 196 ? -12.140 6.373 2.632 1.00 94.19 196 ILE A N 1
ATOM 1545 C CA . ILE A 1 196 ? -12.985 5.174 2.537 1.00 94.19 196 ILE A CA 1
ATOM 1546 C C . ILE A 1 196 ? -14.333 5.417 3.227 1.00 94.19 196 ILE A C 1
ATOM 1548 O O . ILE A 1 196 ? -15.367 5.103 2.647 1.00 94.19 196 ILE A O 1
ATOM 1552 N N . PHE A 1 197 ? -14.354 6.046 4.406 1.00 92.38 197 PHE A N 1
ATOM 1553 C CA . PHE A 1 197 ? -15.609 6.414 5.070 1.00 92.38 197 PHE A CA 1
ATOM 1554 C C . PHE A 1 197 ? -16.505 7.322 4.223 1.00 92.38 197 PHE A C 1
ATOM 1556 O O . PHE A 1 197 ? -17.719 7.145 4.207 1.00 92.38 197 PHE A O 1
ATOM 1563 N N . GLU A 1 198 ? -15.915 8.310 3.555 1.00 92.19 198 GLU A N 1
ATOM 1564 C CA . GLU A 1 198 ? -16.653 9.314 2.784 1.00 92.19 198 GLU A CA 1
ATOM 1565 C C . GLU A 1 198 ? -17.123 8.802 1.415 1.00 92.19 198 GLU A C 1
ATOM 1567 O O . GLU A 1 198 ? -18.071 9.350 0.856 1.00 92.19 198 GLU A O 1
ATOM 1572 N N . ASN A 1 199 ? -16.461 7.778 0.864 1.00 90.62 199 ASN A N 1
ATOM 1573 C CA . ASN A 1 199 ? -16.658 7.334 -0.522 1.00 90.62 199 ASN A CA 1
ATOM 1574 C C . ASN A 1 199 ? -17.104 5.870 -0.657 1.00 90.62 199 ASN A C 1
ATOM 1576 O O . ASN A 1 199 ? -17.320 5.405 -1.779 1.00 90.62 199 ASN A O 1
ATOM 1580 N N . SER A 1 200 ? -17.245 5.133 0.448 1.00 90.12 200 SER A N 1
ATOM 1581 C CA . SER A 1 200 ? -17.815 3.787 0.413 1.00 90.12 200 SER A CA 1
ATOM 1582 C C . SER A 1 200 ? -19.311 3.853 0.070 1.00 90.12 200 SER A C 1
ATOM 1584 O O . SER A 1 200 ? -20.042 4.621 0.699 1.00 90.12 200 SER A O 1
ATOM 1586 N N . PRO A 1 201 ? -19.792 3.068 -0.913 1.00 89.38 201 PRO A N 1
ATOM 1587 C CA . PRO A 1 201 ? -21.205 3.042 -1.287 1.00 89.38 201 PRO A CA 1
ATOM 1588 C C . PRO A 1 201 ? -22.067 2.383 -0.205 1.00 89.38 201 PRO A C 1
ATOM 1590 O O . PRO A 1 201 ? -23.229 2.745 -0.048 1.00 89.38 201 PRO A O 1
ATOM 1593 N N . GLU A 1 202 ? -21.479 1.456 0.553 1.00 90.12 202 GLU A N 1
ATOM 1594 C CA . GLU A 1 202 ? -22.113 0.746 1.659 1.00 90.12 202 GLU A CA 1
ATOM 1595 C C . GLU A 1 202 ? -21.475 1.150 2.999 1.00 90.12 202 GLU A C 1
ATOM 1597 O O . GLU A 1 202 ? -20.287 1.501 3.037 1.00 90.12 202 GLU A O 1
ATOM 1602 N N . PRO A 1 203 ? -22.216 1.089 4.120 1.00 93.06 203 PRO A N 1
ATOM 1603 C CA . PRO A 1 203 ? -21.647 1.324 5.441 1.00 93.06 203 PRO A CA 1
ATOM 1604 C C . PRO A 1 203 ? -20.465 0.390 5.732 1.00 93.06 203 PRO A C 1
ATOM 1606 O O . PRO A 1 203 ? -20.525 -0.811 5.471 1.00 93.06 203 PRO A O 1
ATOM 1609 N N . ILE A 1 204 ? -19.398 0.942 6.309 1.00 95.44 204 ILE A N 1
ATOM 1610 C CA . ILE A 1 204 ? -18.250 0.157 6.770 1.00 95.44 204 ILE A CA 1
ATOM 1611 C C . ILE A 1 204 ? -18.617 -0.551 8.078 1.00 95.44 204 ILE A C 1
ATOM 1613 O O . ILE A 1 204 ? -19.012 0.105 9.046 1.00 95.44 204 ILE A O 1
ATOM 1617 N N . ASP A 1 205 ? -18.442 -1.871 8.130 1.00 95.19 205 ASP A N 1
ATOM 1618 C CA . ASP A 1 205 ? -18.531 -2.631 9.374 1.00 95.19 205 ASP A CA 1
ATOM 1619 C C . ASP A 1 205 ? -17.256 -2.426 10.205 1.00 95.19 205 ASP A C 1
ATOM 1621 O O . ASP A 1 205 ? -16.172 -2.927 9.901 1.00 95.19 205 ASP A O 1
ATOM 1625 N N . LEU A 1 206 ? -17.390 -1.650 11.281 1.00 95.56 206 LEU A N 1
ATOM 1626 C CA . LEU A 1 206 ? -16.279 -1.270 12.155 1.00 95.56 206 LEU A CA 1
ATOM 1627 C C . LEU A 1 206 ? -15.892 -2.338 13.175 1.00 95.56 206 LEU A C 1
ATOM 1629 O O . LEU A 1 206 ? -14.873 -2.182 13.851 1.00 95.56 206 LEU A O 1
ATOM 1633 N N . ASN A 1 207 ? -16.696 -3.393 13.308 1.00 95.56 207 ASN A N 1
ATOM 1634 C CA . ASN A 1 207 ? -16.540 -4.400 14.354 1.00 95.56 207 ASN A CA 1
ATOM 1635 C C . ASN A 1 207 ? -16.074 -5.753 13.809 1.00 95.56 207 ASN A C 1
ATOM 1637 O O . ASN A 1 207 ? -16.096 -6.747 14.536 1.00 95.56 207 ASN A O 1
ATOM 1641 N N . VAL A 1 208 ? -15.611 -5.789 12.556 1.00 96.50 208 VAL A N 1
ATOM 1642 C CA . VAL A 1 208 ? -14.921 -6.954 12.002 1.00 96.50 208 VAL A CA 1
ATOM 1643 C C . VAL A 1 208 ? -13.665 -7.254 12.822 1.00 96.50 208 VAL A C 1
ATOM 1645 O O . VAL A 1 208 ? -12.895 -6.358 13.182 1.00 96.50 208 VAL A O 1
ATOM 1648 N N . VAL A 1 209 ? -13.459 -8.540 13.103 1.00 97.06 209 VAL A N 1
ATOM 1649 C CA . VAL A 1 209 ? -12.290 -9.054 13.816 1.00 97.06 209 VAL A CA 1
ATOM 1650 C C . VAL A 1 209 ? -11.613 -10.110 12.955 1.00 97.06 209 VAL A C 1
ATOM 1652 O O . VAL A 1 209 ? -12.190 -11.174 12.714 1.00 97.06 209 VAL A O 1
ATOM 1655 N N . SER A 1 210 ? -10.366 -9.852 12.560 1.00 97.12 210 SER A N 1
ATOM 1656 C CA . SER A 1 210 ? -9.484 -10.906 12.067 1.00 97.12 210 SER A CA 1
ATOM 1657 C C . SER A 1 210 ? -9.186 -11.855 13.220 1.00 97.12 210 SER A C 1
ATOM 1659 O O . SER A 1 210 ? -8.498 -11.501 14.179 1.00 97.12 210 SER A O 1
ATOM 1661 N N . GLN A 1 211 ? -9.697 -13.080 13.115 1.00 95.50 211 GLN A N 1
ATOM 1662 C CA . GLN A 1 211 ? -9.409 -14.145 14.077 1.00 95.50 211 GLN A CA 1
ATOM 1663 C C . GLN A 1 211 ? -7.948 -14.597 13.990 1.00 95.50 211 GLN A C 1
ATOM 1665 O O . GLN A 1 211 ? -7.353 -14.970 14.996 1.00 95.50 211 GLN A O 1
ATOM 1670 N N . LYS A 1 212 ? -7.358 -14.548 12.788 1.00 95.25 212 LYS A N 1
ATOM 1671 C CA . LYS A 1 212 ? -5.971 -14.964 12.546 1.00 95.25 212 LYS A CA 1
ATOM 1672 C C . LYS A 1 212 ? -4.976 -14.027 13.227 1.00 95.25 212 LYS A C 1
ATOM 1674 O O . LYS A 1 212 ? -3.984 -14.492 13.781 1.00 95.25 212 LYS A O 1
ATOM 1679 N N . LEU A 1 213 ? -5.244 -12.723 13.176 1.00 94.75 213 LEU A N 1
ATOM 1680 C CA . LEU A 1 213 ? -4.364 -11.685 13.711 1.00 94.75 213 LEU A CA 1
ATOM 1681 C C . LEU A 1 213 ? -4.812 -11.158 15.082 1.00 94.75 213 LEU A C 1
ATOM 1683 O O . LEU A 1 213 ? -4.127 -10.299 15.635 1.00 94.75 213 LEU A O 1
ATOM 1687 N N . ASP A 1 214 ? -5.941 -11.645 15.612 1.00 96.31 214 ASP A N 1
ATOM 1688 C CA . ASP A 1 214 ? -6.566 -11.175 16.858 1.00 96.31 214 ASP A CA 1
ATOM 1689 C C . ASP A 1 214 ? -6.682 -9.639 16.895 1.00 96.31 214 ASP A C 1
ATOM 1691 O O . ASP A 1 214 ? -6.216 -8.956 17.817 1.00 96.31 214 ASP A O 1
ATOM 1695 N N . ARG A 1 215 ? -7.224 -9.064 15.810 1.00 96.25 215 ARG A N 1
ATOM 1696 C CA . ARG A 1 215 ? -7.353 -7.610 15.674 1.00 96.25 215 ARG A CA 1
ATOM 1697 C C . ARG A 1 215 ? -8.595 -7.164 14.910 1.00 96.25 215 ARG A C 1
ATOM 1699 O O . ARG A 1 215 ? -9.044 -7.805 13.970 1.00 96.25 215 ARG A O 1
ATOM 1706 N N . SER A 1 216 ? -9.099 -6.013 15.330 1.00 97.56 216 SER A N 1
ATOM 1707 C CA . SER A 1 216 ? -10.092 -5.168 14.660 1.00 97.56 216 SER A CA 1
ATOM 1708 C C . SER A 1 216 ? -9.419 -3.861 14.228 1.00 97.56 216 SER A C 1
ATOM 1710 O O . SER A 1 216 ? -8.336 -3.539 14.734 1.00 97.56 216 SER A O 1
ATOM 1712 N N . ALA A 1 217 ? -10.082 -3.056 13.393 1.00 97.69 217 ALA A N 1
ATOM 1713 C CA . ALA A 1 217 ? -9.583 -1.730 13.019 1.00 97.69 217 ALA A CA 1
ATOM 1714 C C . ALA A 1 217 ? -9.266 -0.864 14.253 1.00 97.69 217 ALA A C 1
ATOM 1716 O O . ALA A 1 217 ? -8.181 -0.286 14.344 1.00 97.69 217 ALA A O 1
ATOM 1717 N N . LEU A 1 218 ? -10.170 -0.831 15.245 1.00 98.50 218 LEU A N 1
ATOM 1718 C CA . LEU A 1 218 ? -9.973 -0.040 16.462 1.00 98.50 218 LEU A CA 1
ATOM 1719 C C . LEU A 1 218 ? -8.851 -0.606 17.338 1.00 98.50 218 LEU A C 1
ATOM 1721 O O . LEU A 1 218 ? -7.952 0.137 17.723 1.00 98.50 218 LEU A O 1
ATOM 1725 N N . SER A 1 219 ? -8.866 -1.907 17.644 1.00 98.06 219 SER A N 1
ATOM 1726 C CA . SER A 1 219 ? -7.834 -2.495 18.510 1.00 98.06 219 SER A CA 1
ATOM 1727 C C . SER A 1 219 ? -6.431 -2.352 17.909 1.00 98.06 219 SER A C 1
ATOM 1729 O O . SER A 1 219 ? -5.507 -2.003 18.634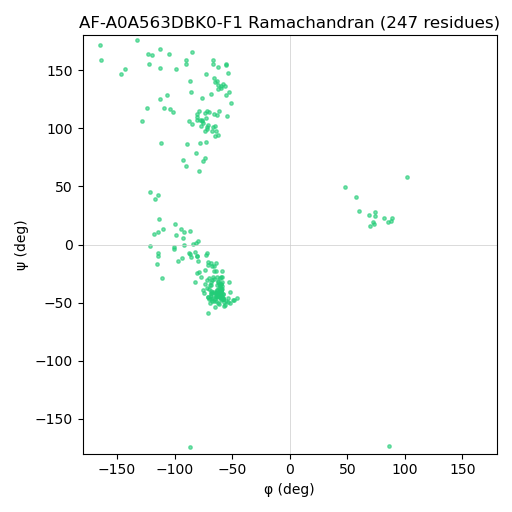 1.00 98.06 219 SER A O 1
ATOM 1731 N N . GLY A 1 220 ? -6.271 -2.551 16.594 1.00 96.94 220 GLY A N 1
ATOM 1732 C CA . GLY A 1 220 ? -4.972 -2.411 15.937 1.00 96.94 220 GLY A CA 1
ATOM 1733 C C . GLY A 1 220 ? -4.493 -0.957 15.872 1.00 96.94 220 GLY A C 1
ATOM 1734 O O . GLY A 1 220 ? -3.318 -0.696 16.130 1.00 96.94 220 GLY A O 1
ATOM 1735 N N . ALA A 1 221 ? -5.393 0.007 15.631 1.00 97.75 221 ALA A N 1
ATOM 1736 C CA . ALA A 1 221 ? -5.062 1.431 15.731 1.00 97.75 221 ALA A CA 1
ATOM 1737 C C . ALA A 1 221 ? -4.636 1.821 17.160 1.00 97.75 221 ALA A C 1
ATOM 1739 O O . ALA A 1 221 ? -3.649 2.536 17.339 1.00 97.75 221 ALA A O 1
ATOM 1740 N N . CYS A 1 222 ? -5.334 1.312 18.180 1.00 97.94 222 CYS A N 1
ATOM 1741 C CA . CYS A 1 222 ? -4.998 1.530 19.587 1.00 97.94 222 CYS A CA 1
ATOM 1742 C C . CYS A 1 222 ? -3.636 0.931 19.972 1.00 97.94 222 CYS A C 1
ATOM 1744 O O . CYS A 1 222 ? -2.819 1.620 20.581 1.00 97.94 222 CYS A O 1
ATOM 1746 N N . GLU A 1 223 ? -3.374 -0.328 19.610 1.00 95.88 223 GLU A N 1
ATOM 1747 C CA . GLU A 1 223 ? -2.116 -1.032 19.908 1.00 95.88 223 GLU A CA 1
ATOM 1748 C C . GLU A 1 223 ? -0.900 -0.351 19.276 1.00 95.88 223 GLU A C 1
ATOM 1750 O O . GLU A 1 223 ? 0.179 -0.335 19.866 1.00 95.88 223 GLU A O 1
ATOM 1755 N N . ARG A 1 224 ? -1.084 0.244 18.093 1.00 93.94 224 ARG A N 1
ATOM 1756 C CA . ARG A 1 224 ? -0.031 0.949 17.350 1.00 93.94 224 ARG A CA 1
ATOM 1757 C C . ARG A 1 224 ? 0.041 2.449 17.649 1.00 93.94 224 ARG A C 1
ATOM 1759 O O . ARG A 1 224 ? 0.893 3.139 17.100 1.00 93.94 224 ARG A O 1
ATOM 1766 N N . GLY A 1 225 ? -0.827 2.961 18.522 1.00 95.69 225 GLY A N 1
ATOM 1767 C CA . GLY A 1 225 ? -0.817 4.364 18.939 1.00 95.69 225 GLY A CA 1
ATOM 1768 C C . GLY A 1 225 ? -1.324 5.357 17.887 1.00 95.69 225 GLY A C 1
ATOM 1769 O O . GLY A 1 225 ? -1.083 6.559 18.029 1.00 95.69 225 GLY A O 1
ATOM 1770 N N . PHE A 1 226 ? -2.052 4.903 16.860 1.00 96.56 226 PHE A N 1
ATOM 1771 C CA . PHE A 1 226 ? -2.667 5.762 15.840 1.00 96.56 226 PHE A CA 1
ATOM 1772 C C . PHE A 1 226 ? -3.903 6.472 16.396 1.00 96.56 226 PHE A C 1
ATOM 1774 O O . PHE A 1 226 ? -5.045 6.158 16.067 1.00 96.56 226 PHE A O 1
ATOM 1781 N N . THR A 1 227 ? -3.646 7.436 17.278 1.00 97.38 227 THR A N 1
ATOM 1782 C CA . THR A 1 227 ? -4.649 8.092 18.127 1.00 97.38 227 THR A CA 1
ATOM 1783 C C . THR A 1 227 ? -5.738 8.787 17.312 1.00 97.38 227 THR A C 1
ATOM 1785 O O . THR A 1 227 ? -6.909 8.658 17.652 1.00 97.38 227 THR A O 1
ATOM 1788 N N . ASP A 1 228 ? -5.393 9.447 16.204 1.00 97.69 228 ASP A N 1
ATOM 1789 C CA . ASP A 1 228 ? -6.381 10.113 15.342 1.00 97.69 228 ASP A CA 1
ATOM 1790 C C . ASP A 1 228 ? -7.355 9.114 14.704 1.00 97.69 228 ASP A C 1
ATOM 1792 O O . ASP A 1 228 ? -8.562 9.350 14.672 1.00 97.69 228 ASP A O 1
ATOM 1796 N N . ILE A 1 229 ? -6.843 7.966 14.251 1.00 98.44 229 ILE A N 1
ATOM 1797 C CA . ILE A 1 229 ? -7.660 6.885 13.688 1.00 98.44 229 ILE A CA 1
ATOM 1798 C C . ILE A 1 229 ? -8.514 6.253 14.785 1.00 98.44 229 ILE A C 1
ATOM 1800 O O . ILE A 1 229 ? -9.715 6.087 14.599 1.00 98.44 229 ILE A O 1
ATOM 1804 N N . ALA A 1 230 ? -7.927 5.936 15.942 1.00 98.50 230 ALA A N 1
ATOM 1805 C CA . ALA A 1 230 ? -8.659 5.349 17.060 1.00 98.50 230 ALA A CA 1
ATOM 1806 C C . ALA A 1 230 ? -9.802 6.260 17.537 1.00 98.50 230 ALA A C 1
ATOM 1808 O O . ALA A 1 230 ? -10.923 5.790 17.714 1.00 98.50 230 ALA A O 1
ATOM 1809 N N . ASN A 1 231 ? -9.546 7.563 17.681 1.00 98.19 231 ASN A N 1
ATOM 1810 C CA . ASN A 1 231 ? -10.561 8.543 18.064 1.00 98.19 231 ASN A CA 1
ATOM 1811 C C . ASN A 1 231 ? -11.682 8.635 17.026 1.00 98.19 231 ASN A C 1
ATOM 1813 O O . ASN A 1 231 ? -12.851 8.615 17.404 1.00 98.19 231 ASN A O 1
ATOM 1817 N N . LEU A 1 232 ? -11.337 8.674 15.733 1.00 97.94 232 LEU A N 1
ATOM 1818 C CA . LEU A 1 232 ? -12.325 8.656 14.653 1.00 97.94 232 LEU A CA 1
ATOM 1819 C C . LEU A 1 232 ? -13.196 7.392 14.716 1.00 97.94 232 LEU A C 1
ATOM 1821 O O . LEU A 1 232 ? -14.416 7.478 14.637 1.00 97.94 232 LEU A O 1
ATOM 1825 N N . LEU A 1 233 ? -12.590 6.217 14.893 1.00 98.06 233 LEU A N 1
ATOM 1826 C CA . LEU A 1 233 ? -13.317 4.948 14.989 1.00 98.06 233 LEU A CA 1
ATOM 1827 C C . LEU A 1 233 ? -14.247 4.907 16.213 1.00 98.06 233 LEU A C 1
ATOM 1829 O O . LEU A 1 233 ? -15.397 4.491 16.089 1.00 98.06 233 LEU A O 1
ATOM 1833 N N . ILE A 1 234 ? -13.781 5.386 17.371 1.00 98.25 234 ILE A N 1
ATOM 1834 C CA . ILE A 1 234 ? -14.577 5.507 18.605 1.00 98.25 234 ILE A CA 1
ATOM 1835 C C . ILE A 1 234 ? -15.776 6.439 18.392 1.00 98.25 234 ILE A C 1
ATOM 1837 O O . ILE A 1 234 ? -16.898 6.089 18.760 1.00 98.25 234 ILE A O 1
ATOM 1841 N N . GLU A 1 235 ? -15.562 7.595 17.756 1.00 97.06 235 GLU A N 1
ATOM 1842 C CA . GLU A 1 235 ? -16.627 8.546 17.409 1.00 97.06 235 GLU A CA 1
ATOM 1843 C C . GLU A 1 235 ? -17.685 7.902 16.501 1.00 97.06 235 GLU A C 1
ATOM 1845 O O . GLU A 1 235 ? -18.882 8.133 16.675 1.00 97.06 235 GLU A O 1
ATOM 1850 N N . LYS A 1 236 ? -17.258 7.047 15.563 1.00 95.81 236 LYS A N 1
ATOM 1851 C CA . LYS A 1 236 ? -18.150 6.283 14.677 1.00 95.81 236 LYS A CA 1
ATOM 1852 C C . LYS A 1 236 ? -18.755 5.031 15.327 1.00 95.81 236 LYS A C 1
ATOM 1854 O O . LYS A 1 236 ? -19.508 4.321 14.667 1.00 95.81 236 LYS A O 1
ATOM 1859 N N . GLY A 1 237 ? -18.491 4.781 16.610 1.00 95.69 237 GLY A N 1
ATOM 1860 C CA . GLY A 1 237 ? -19.111 3.699 17.377 1.00 95.69 237 GLY A CA 1
ATOM 1861 C C . GLY A 1 237 ? -18.422 2.338 17.255 1.00 95.69 237 GLY A C 1
ATOM 1862 O O . GLY A 1 237 ? -19.047 1.324 17.564 1.00 95.69 237 GLY A O 1
ATOM 1863 N N . ALA A 1 238 ? -17.159 2.293 16.823 1.00 97.56 238 ALA A N 1
ATOM 1864 C CA . ALA A 1 238 ? -16.378 1.059 16.815 1.00 97.56 238 ALA A CA 1
ATOM 1865 C C . ALA A 1 238 ? -16.174 0.519 18.241 1.00 97.56 238 ALA A C 1
ATOM 1867 O O . ALA A 1 238 ? -15.903 1.273 19.177 1.00 97.56 238 ALA A O 1
ATOM 1868 N N . ILE A 1 239 ? -16.255 -0.799 18.402 1.00 97.94 239 ILE A N 1
ATOM 1869 C CA . ILE A 1 239 ? -16.026 -1.495 19.666 1.00 97.94 239 ILE A CA 1
ATOM 1870 C C . ILE A 1 239 ? -14.685 -2.213 19.601 1.00 97.94 239 ILE A C 1
ATOM 1872 O O . ILE A 1 23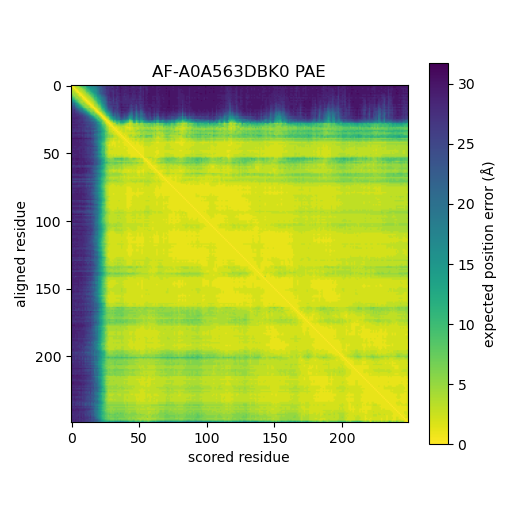9 ? -14.396 -2.983 18.687 1.00 97.94 239 ILE A O 1
ATOM 1876 N N . ASN A 1 240 ? -13.850 -1.988 20.608 1.00 97.88 240 ASN A N 1
ATOM 1877 C CA . ASN A 1 240 ? -12.607 -2.717 20.755 1.00 97.88 240 ASN A CA 1
ATOM 1878 C C . ASN A 1 240 ? -12.935 -4.144 21.203 1.00 97.88 240 ASN A C 1
ATOM 1880 O O . ASN A 1 240 ? -13.335 -4.365 22.348 1.00 97.88 240 ASN A O 1
ATOM 1884 N N . HIS A 1 241 ? -12.755 -5.112 20.305 1.00 96.81 241 HIS A N 1
ATOM 1885 C CA . HIS A 1 241 ? -13.106 -6.512 20.559 1.00 96.81 241 HIS A CA 1
ATOM 1886 C C . HIS A 1 241 ? -12.371 -7.125 21.767 1.00 96.81 241 HIS A C 1
ATOM 1888 O O . HIS A 1 241 ? -12.886 -8.062 22.372 1.00 96.81 241 HIS A O 1
ATOM 1894 N N . LYS A 1 242 ? -11.218 -6.571 22.173 1.00 96.06 242 LYS A N 1
ATOM 1895 C CA . LYS A 1 242 ? -10.456 -7.047 23.341 1.00 96.06 242 LYS A CA 1
ATOM 1896 C C . LYS A 1 242 ? -11.056 -6.600 24.672 1.00 96.06 242 LYS A C 1
ATOM 1898 O O . LYS A 1 242 ? -10.868 -7.269 25.684 1.00 96.06 242 LYS A O 1
ATOM 1903 N N . THR A 1 243 ? -11.757 -5.465 24.694 1.00 95.94 243 THR A N 1
ATOM 1904 C CA . THR A 1 243 ? -12.293 -4.861 25.931 1.00 95.94 243 THR A CA 1
ATOM 1905 C C . THR A 1 243 ? -13.819 -4.826 25.976 1.00 95.94 243 THR A C 1
ATOM 1907 O O . THR A 1 243 ? -14.391 -4.623 27.048 1.00 95.94 243 THR A O 1
ATOM 1910 N N . GLY A 1 244 ? -14.483 -4.994 24.829 1.00 96.56 244 GLY A N 1
ATOM 1911 C CA . GLY A 1 244 ? -15.928 -4.834 24.674 1.00 96.56 244 GLY A CA 1
ATOM 1912 C C . GLY A 1 244 ? -16.410 -3.382 24.788 1.00 96.56 244 GLY A C 1
ATOM 1913 O O . GLY A 1 244 ? -17.600 -3.157 25.000 1.00 96.56 244 GLY A O 1
ATOM 1914 N N . LYS A 1 245 ? -15.513 -2.391 24.688 1.00 96.81 245 LYS A N 1
ATOM 1915 C CA . LYS A 1 245 ? -15.824 -0.962 24.875 1.00 96.81 245 LYS A CA 1
ATOM 1916 C C . LYS A 1 245 ? -15.462 -0.130 23.648 1.00 96.81 245 LYS A C 1
ATOM 1918 O O . LYS A 1 245 ? -14.539 -0.469 22.914 1.00 96.81 245 LYS A O 1
ATOM 1923 N N . SER A 1 246 ? -16.130 1.012 23.481 1.00 96.62 246 SER A N 1
ATOM 1924 C CA . SER A 1 246 ? -15.738 2.050 22.512 1.00 96.62 246 SER A CA 1
ATOM 1925 C C . SER A 1 246 ? -14.576 2.894 23.062 1.00 96.62 246 SER A C 1
ATOM 1927 O O . SER A 1 246 ? -14.717 4.069 23.398 1.00 96.62 246 SER A O 1
ATOM 1929 N N . SER A 1 247 ? -13.432 2.244 23.282 1.00 97.06 247 SER A N 1
ATOM 1930 C CA . SER A 1 247 ? -12.213 2.851 23.826 1.00 97.06 247 SER A CA 1
ATOM 1931 C C . SER A 1 247 ? -10.993 1.954 23.594 1.00 97.06 247 SER A C 1
ATOM 1933 O O . SER A 1 247 ? -11.097 0.736 23.443 1.00 97.06 247 SER A O 1
ATOM 1935 N N . CYS A 1 248 ? -9.794 2.542 23.637 1.00 96.50 248 CYS A N 1
ATOM 1936 C CA . CYS A 1 248 ? -8.550 1.766 23.616 1.00 96.50 248 CYS A CA 1
ATOM 1937 C C . CYS A 1 248 ? -8.276 0.978 24.915 1.00 96.50 248 CYS A C 1
ATOM 1939 O O . CYS A 1 248 ? -7.412 0.108 24.909 1.00 96.50 248 CYS A O 1
ATOM 1941 N N . LYS A 1 249 ? -8.971 1.286 26.020 1.00 89.25 249 LYS A N 1
ATOM 1942 C CA . LYS A 1 249 ? -8.803 0.685 27.359 1.00 89.25 249 LYS A CA 1
ATOM 1943 C C . LYS A 1 249 ? -10.151 0.307 27.966 1.00 89.25 249 LYS A C 1
ATOM 1945 O O . LYS A 1 249 ? -11.111 1.075 27.742 1.00 89.25 249 LYS A O 1
#

Nearest PDB structures (foldseek):
  1k1b-assembly1_A  TM=7.116E-01  e=1.318E-06  Homo sapiens
  8y1u-assembly1_A  TM=7.747E-01  e=2.134E-05  Homo sapiens
  5jhq-assembly4_D  TM=8.232E-01  e=3.653E-05  Homo sapiens
  9bor-assembly1_A  TM=6.013E-01  e=1.732E-03  Homo sapiens
  5vrq-assembly1_A-2  TM=5.695E-01  e=2.561E-03  Legionella pneumophila subsp. pneumophila str. Philadelphia 1

Solvent-accessible surface area (backbone atoms only — not comparable to full-atom values): 14274 Å² total; per-residue (Å²): 142,82,87,83,81,83,81,83,81,82,80,80,81,80,78,80,77,79,78,76,80,72,76,76,80,74,77,67,67,89,50,59,26,78,85,36,57,83,96,46,34,66,21,32,58,48,68,70,55,48,46,67,55,29,37,70,89,82,33,65,61,52,50,67,81,82,58,82,56,70,71,97,59,13,70,59,50,41,28,46,65,24,60,36,57,69,56,47,54,53,42,47,75,73,66,53,68,59,82,47,58,39,65,87,38,44,28,36,28,54,55,32,46,20,23,26,78,46,36,59,71,50,34,57,47,42,50,74,72,65,42,68,62,62,50,53,36,75,76,86,29,70,21,30,45,53,26,4,36,64,35,30,22,49,75,45,29,55,54,43,41,72,75,36,54,94,78,60,58,65,71,45,66,50,97,62,40,39,26,65,55,30,48,12,35,50,63,59,17,54,65,29,42,52,48,49,71,76,66,47,94,60,87,79,72,51,67,53,59,11,74,82,70,73,36,27,30,40,42,35,8,42,76,70,62,33,56,71,50,27,50,52,36,36,74,75,65,24,44,12,81,92,73,75,32,64,47,88,111

Radius of gyration: 22.94 Å; Cα contacts (8 Å, |Δi|>4): 360; chains: 1; bounding box: 81×73×53 Å

InterPro domains:
  IPR002110 Ankyrin repeat [PF12796] (78-161)
  IPR002110 Ankyrin repeat [PF12796] (163-238)
  IPR002110 Ankyrin repeat [PS50088] (106-138)
  IPR002110 Ankyrin repeat [SM00248] (106-135)
  IPR002110 Ankyrin repeat [SM00248] (140-169)
  IPR002110 Ankyrin repeat [SM00248] (176-208)
  IPR002110 Ankyrin repeat [SM00248] (213-242)
  IPR036770 Ankyrin repeat-containing domain superfamily [G3DSA:1.25.40.20] (71-145)
  IPR036770 Ankyrin repeat-containing domain superfamily [G3DSA:1.25.40.20] (146-248)
  IPR036770 Ankyrin repeat-containing domain superfamily [SSF48403] (69-238)

pLDDT: mean 89.19, std 17.56, range [32.94, 98.88]

Mean predicted aligned error: 7.41 Å

Organism: NCBI:txid2509004